Protein AF-A0AAN6F6I3-F1 (afdb_monomer_lite)

Secondary structure (DSSP, 8-state):
-TTTT--S----S-SS-TTTT---SPPPPSSSTT----TTTHHHHTT---GGGHHHHHHHHHHHHHSSPPPP-S-EEEEEE-SS-TTS-BTT-S-TT---TTTT-S-SEEEEEEE-SS-EEEEEEETTEEEEEEEE-TTS-EEEEEEPPTT--SB--EEEEEETTEEEEEEE-SS-B-S-BSS---S-EEEEESS--PPPP--------SS--PPP---S---

pLDDT: mean 87.64, std 15.28, range [36.41, 98.81]

Structure (mmCIF, N/CA/C/O backbone):
data_AF-A0AAN6F6I3-F1
#
_entry.id   AF-A0AAN6F6I3-F1
#
loop_
_atom_site.group_PDB
_atom_site.id
_atom_site.type_symbol
_atom_site.label_atom_id
_atom_site.label_alt_id
_atom_site.label_comp_id
_atom_site.label_asym_id
_atom_site.label_entity_id
_atom_site.label_seq_id
_atom_site.pdbx_PDB_ins_code
_atom_site.Cartn_x
_atom_site.Cartn_y
_atom_site.Cartn_z
_atom_site.occupancy
_atom_site.B_iso_or_equiv
_atom_site.auth_seq_id
_atom_site.auth_comp_id
_atom_site.auth_asym_id
_atom_site.auth_atom_id
_atom_site.pdbx_PDB_model_num
ATOM 1 N N . ALA A 1 1 ? -7.481 -15.123 11.581 1.00 68.50 1 ALA A N 1
ATOM 2 C CA . ALA A 1 1 ? -6.367 -15.515 12.471 1.00 68.50 1 ALA A CA 1
ATOM 3 C C . ALA A 1 1 ? -6.636 -15.142 13.929 1.00 68.50 1 ALA A C 1
ATOM 5 O O . ALA A 1 1 ? -6.749 -16.054 14.734 1.00 68.50 1 ALA A O 1
ATOM 6 N N . ILE A 1 2 ? -6.801 -13.856 14.275 1.00 81.94 2 ILE A N 1
ATOM 7 C CA . ILE A 1 2 ? -6.990 -13.416 15.676 1.00 81.94 2 ILE A CA 1
ATOM 8 C C . ILE A 1 2 ? -8.129 -14.172 16.384 1.00 81.94 2 ILE A C 1
ATOM 10 O O . ILE A 1 2 ? -7.889 -14.792 17.408 1.00 81.94 2 ILE A O 1
ATOM 14 N N . ASN A 1 3 ? -9.329 -14.224 15.797 1.00 80.56 3 ASN A N 1
ATOM 15 C CA . ASN A 1 3 ? -10.478 -14.908 16.414 1.00 80.56 3 ASN A CA 1
ATOM 16 C C . ASN A 1 3 ? -10.514 -16.430 16.193 1.00 80.56 3 ASN A C 1
ATOM 18 O O . ASN A 1 3 ? -11.222 -17.136 16.905 1.00 80.56 3 ASN A O 1
ATOM 22 N N . THR A 1 4 ? -9.798 -16.934 15.185 1.00 82.44 4 THR A N 1
ATOM 23 C CA . THR A 1 4 ? -9.913 -18.330 14.730 1.00 82.44 4 THR A CA 1
ATOM 24 C C . THR A 1 4 ? -8.758 -19.206 15.197 1.00 82.44 4 THR A C 1
ATOM 26 O O . THR A 1 4 ? -8.987 -20.300 15.691 1.00 82.44 4 THR A O 1
ATOM 29 N N . VAL A 1 5 ? -7.526 -18.716 15.064 1.00 87.06 5 VAL A N 1
ATOM 30 C CA . VAL A 1 5 ? -6.291 -19.429 15.418 1.00 87.06 5 VAL A CA 1
ATOM 31 C C . VAL A 1 5 ? -5.835 -19.066 16.834 1.00 87.06 5 VAL A C 1
ATOM 33 O O . VAL A 1 5 ? -5.340 -19.931 17.542 1.00 87.06 5 VAL A O 1
ATOM 36 N N . GLN A 1 6 ? -6.025 -17.809 17.265 1.00 86.06 6 GLN A N 1
ATOM 37 C CA . GLN A 1 6 ? -5.585 -17.298 18.578 1.00 86.06 6 GLN A CA 1
ATOM 38 C C . GLN A 1 6 ? -4.130 -17.681 18.930 1.00 86.06 6 GLN A C 1
ATOM 40 O O . GLN A 1 6 ? -3.890 -18.273 19.991 1.00 86.06 6 GLN A O 1
ATOM 45 N N . PRO A 1 7 ? -3.157 -17.369 18.053 1.00 89.56 7 PRO A N 1
ATOM 46 C CA . PRO A 1 7 ? -1.778 -17.791 18.257 1.00 89.56 7 PRO A CA 1
ATOM 47 C C . PRO A 1 7 ? -1.176 -17.137 19.508 1.00 89.56 7 PRO A C 1
ATOM 49 O O . PRO A 1 7 ? -1.611 -16.063 19.925 1.00 89.56 7 PRO A O 1
ATOM 52 N N . ASP A 1 8 ? -0.178 -17.786 20.106 1.00 90.19 8 ASP A N 1
ATOM 53 C CA . ASP A 1 8 ? 0.582 -17.214 21.227 1.00 90.19 8 ASP A CA 1
ATOM 54 C C . ASP A 1 8 ? 1.678 -16.247 20.753 1.00 90.19 8 ASP A C 1
ATOM 56 O O . ASP A 1 8 ? 2.105 -15.364 21.501 1.00 90.19 8 ASP A O 1
ATOM 60 N N . ILE A 1 9 ? 2.116 -16.394 19.497 1.00 91.56 9 ILE A N 1
ATOM 61 C CA . ILE A 1 9 ? 3.126 -15.561 18.842 1.00 91.56 9 ILE A CA 1
ATOM 62 C C . ILE A 1 9 ? 2.675 -15.277 17.406 1.00 91.56 9 ILE A C 1
ATOM 64 O O . ILE A 1 9 ? 2.139 -16.150 16.726 1.00 91.56 9 ILE A O 1
ATOM 68 N N . VAL A 1 10 ? 2.910 -14.050 16.946 1.00 92.56 10 VAL A N 1
ATOM 69 C CA . VAL A 1 10 ? 2.731 -13.636 15.551 1.00 92.56 10 VAL A CA 1
ATOM 70 C C . VAL A 1 10 ? 4.058 -13.088 15.053 1.00 92.56 10 VAL A C 1
ATOM 72 O O . VAL A 1 10 ? 4.700 -12.304 15.753 1.00 92.56 10 VAL A O 1
ATOM 75 N N . GLU A 1 11 ? 4.442 -13.481 13.846 1.00 94.19 11 GLU A N 1
ATOM 76 C CA . GLU A 1 11 ? 5.611 -12.955 13.152 1.00 94.19 11 GLU A CA 1
ATOM 77 C C . GLU A 1 11 ? 5.178 -11.960 12.071 1.00 94.19 11 GLU A C 1
ATOM 79 O O . GLU A 1 11 ? 4.180 -12.171 11.379 1.00 94.19 11 GLU A O 1
ATOM 84 N N . ILE A 1 12 ? 5.924 -10.862 11.945 1.00 94.81 12 ILE A N 1
ATOM 85 C CA . ILE A 1 12 ? 5.774 -9.894 10.858 1.00 94.81 12 ILE A CA 1
ATOM 86 C C . ILE A 1 12 ? 7.039 -9.982 10.013 1.00 94.81 12 ILE A C 1
ATOM 88 O O . ILE A 1 12 ? 8.101 -9.520 10.429 1.00 94.81 12 ILE A O 1
ATOM 92 N N . ILE A 1 13 ? 6.901 -10.577 8.835 1.00 94.81 13 ILE A N 1
ATOM 93 C CA . ILE A 1 13 ? 7.960 -10.727 7.839 1.00 94.81 13 ILE A CA 1
ATOM 94 C C . ILE A 1 13 ? 7.753 -9.611 6.811 1.00 94.81 13 ILE A C 1
ATOM 96 O O . ILE A 1 13 ? 6.750 -9.619 6.103 1.00 94.81 13 ILE A O 1
ATOM 100 N N . THR A 1 14 ? 8.595 -8.579 6.762 1.00 95.19 14 THR A N 1
ATOM 101 C CA . THR A 1 14 ? 9.726 -8.231 7.653 1.00 95.19 14 THR A CA 1
ATOM 102 C C . THR A 1 14 ? 9.727 -6.743 7.969 1.00 95.19 14 THR A C 1
ATOM 104 O O . THR A 1 14 ? 9.029 -5.944 7.346 1.00 95.19 14 THR A O 1
ATOM 107 N N . TRP A 1 15 ? 10.578 -6.333 8.909 1.00 95.19 15 TRP A N 1
ATOM 108 C CA . TRP A 1 15 ? 10.827 -4.914 9.117 1.00 95.19 15 TRP A CA 1
ATOM 109 C C . TRP A 1 15 ? 11.553 -4.258 7.937 1.00 95.19 15 TRP A C 1
ATOM 111 O O . TRP A 1 15 ? 11.179 -3.150 7.574 1.00 95.19 15 TRP A O 1
ATOM 121 N N . ASN A 1 16 ? 12.583 -4.887 7.359 1.00 94.19 16 ASN A N 1
ATOM 122 C CA . ASN A 1 16 ? 13.548 -4.205 6.483 1.00 94.19 16 ASN A CA 1
ATOM 123 C C . ASN A 1 16 ? 14.234 -5.109 5.445 1.00 94.19 16 ASN A C 1
ATOM 125 O O . ASN A 1 16 ? 15.355 -4.806 5.036 1.00 94.19 16 ASN A O 1
ATOM 129 N N . ASP A 1 17 ? 13.610 -6.209 5.042 1.00 94.19 17 ASP A N 1
ATOM 130 C CA . ASP A 1 17 ? 14.140 -7.021 3.951 1.00 94.19 17 ASP A CA 1
ATOM 131 C C . ASP A 1 17 ? 13.752 -6.402 2.603 1.00 94.19 17 ASP A C 1
ATOM 133 O O . ASP A 1 17 ? 12.661 -6.623 2.068 1.00 94.19 17 ASP A O 1
ATOM 137 N N . PHE A 1 18 ? 14.618 -5.506 2.130 1.00 93.75 18 PHE A N 1
ATOM 138 C CA . PHE A 1 18 ? 14.369 -4.688 0.948 1.00 93.75 18 PHE A CA 1
ATOM 139 C C . PHE A 1 18 ? 14.502 -5.471 -0.356 1.00 93.75 18 PHE A C 1
ATOM 141 O O . PHE A 1 18 ? 13.726 -5.244 -1.282 1.00 93.75 18 PHE A O 1
ATOM 148 N N . GLU A 1 19 ? 15.456 -6.398 -0.429 1.00 90.25 19 GLU A N 1
ATOM 149 C CA . GLU A 1 19 ? 15.750 -7.129 -1.664 1.00 90.25 19 GLU A CA 1
ATOM 150 C C . GLU A 1 19 ? 14.665 -8.163 -1.987 1.00 90.25 19 GLU A C 1
ATOM 152 O O . GLU A 1 19 ? 14.382 -8.375 -3.168 1.00 90.25 19 GLU A O 1
ATOM 157 N N . GLU A 1 20 ? 13.977 -8.692 -0.966 1.00 90.44 20 GLU A N 1
ATOM 158 C CA . GLU A 1 20 ? 12.808 -9.579 -1.103 1.00 90.44 20 GLU A CA 1
ATOM 159 C C . GLU A 1 20 ? 11.456 -8.834 -1.091 1.00 90.44 20 GLU A C 1
ATOM 161 O O . GLU A 1 20 ? 10.394 -9.446 -1.202 1.00 90.44 20 GLU A O 1
ATOM 166 N N . SER A 1 21 ? 11.471 -7.495 -1.036 1.00 93.00 21 SER A N 1
ATOM 167 C CA . SER A 1 21 ? 10.292 -6.631 -1.238 1.00 93.00 21 SER A CA 1
ATOM 168 C C . SER A 1 21 ? 9.132 -6.809 -0.247 1.00 93.00 21 SER A C 1
ATOM 170 O O . SER A 1 21 ? 7.996 -6.434 -0.542 1.00 93.00 21 SER A O 1
ATOM 172 N N . HIS A 1 22 ? 9.394 -7.354 0.942 1.00 93.12 22 HIS A N 1
ATOM 173 C CA . HIS A 1 22 ? 8.392 -7.516 2.004 1.00 93.12 22 HIS A CA 1
ATOM 174 C C . HIS A 1 22 ? 8.736 -6.725 3.271 1.00 93.12 22 HIS A C 1
ATOM 176 O O . HIS A 1 22 ? 8.481 -7.156 4.395 1.00 93.12 22 HIS A O 1
ATOM 182 N N . TYR A 1 23 ? 9.367 -5.566 3.122 1.00 95.81 23 TYR A N 1
ATOM 183 C CA . TYR A 1 23 ? 9.583 -4.623 4.216 1.00 95.81 23 TYR A CA 1
ATOM 184 C C . TYR A 1 23 ? 8.294 -3.849 4.507 1.00 95.81 23 TYR A C 1
ATOM 186 O O . TYR A 1 23 ? 7.438 -3.686 3.649 1.00 95.81 23 TYR A O 1
ATOM 194 N N . ILE A 1 24 ? 8.137 -3.336 5.728 1.00 95.88 24 ILE A N 1
ATOM 195 C CA . ILE A 1 24 ? 6.974 -2.505 6.099 1.00 95.88 24 ILE A CA 1
ATOM 196 C C . ILE A 1 24 ? 7.389 -1.126 6.607 1.00 95.88 24 ILE A C 1
ATOM 198 O O . ILE A 1 24 ? 6.671 -0.497 7.379 1.00 95.88 24 ILE A O 1
ATOM 202 N N . ARG A 1 25 ? 8.575 -0.647 6.232 1.00 93.12 25 ARG A N 1
ATOM 203 C CA . ARG A 1 25 ? 9.138 0.629 6.696 1.00 93.12 25 ARG A CA 1
ATOM 204 C C . ARG A 1 25 ? 9.494 1.553 5.542 1.00 93.12 25 ARG A C 1
ATOM 206 O O . ARG A 1 25 ? 9.516 1.142 4.387 1.00 93.12 25 ARG A O 1
ATOM 213 N N . ASP A 1 26 ? 9.852 2.783 5.896 1.00 92.88 26 ASP A N 1
ATOM 214 C CA . ASP A 1 26 ? 10.472 3.699 4.950 1.00 92.88 26 ASP A CA 1
ATOM 215 C C . ASP A 1 26 ? 11.872 3.243 4.553 1.00 92.88 26 ASP A C 1
ATOM 217 O O . ASP A 1 26 ? 12.640 2.711 5.371 1.00 92.88 26 ASP A O 1
ATOM 221 N N . LEU A 1 27 ? 12.193 3.495 3.285 1.00 92.31 27 LEU A N 1
ATOM 222 C CA . LEU A 1 27 ? 13.508 3.238 2.722 1.00 92.31 27 LEU A CA 1
ATOM 223 C C . LEU A 1 27 ? 14.586 4.016 3.493 1.00 92.31 27 LEU A C 1
ATOM 225 O O . LEU A 1 27 ? 14.338 5.135 3.957 1.00 92.31 27 LEU A O 1
ATOM 229 N N . PRO A 1 28 ? 15.790 3.443 3.647 1.00 91.50 28 PRO A N 1
ATOM 230 C CA . PRO A 1 28 ? 16.925 4.189 4.166 1.00 91.50 28 PRO A CA 1
ATOM 231 C C . PRO A 1 28 ? 17.265 5.357 3.223 1.00 91.50 28 PRO A C 1
ATOM 233 O O . PRO A 1 28 ? 16.942 5.308 2.032 1.00 91.50 28 PRO A O 1
ATOM 236 N N . PRO A 1 29 ? 17.925 6.413 3.728 1.00 89.25 29 PRO A N 1
ATOM 237 C CA . PRO A 1 29 ? 18.412 7.482 2.867 1.00 89.25 29 PRO A CA 1
ATOM 238 C C . PRO A 1 29 ? 19.396 6.931 1.823 1.00 89.25 29 PRO A C 1
ATOM 240 O O . PRO A 1 29 ? 20.087 5.944 2.063 1.00 89.25 29 PRO A O 1
ATOM 243 N N . VAL A 1 30 ? 19.484 7.589 0.666 1.00 86.81 30 VAL A N 1
ATOM 244 C CA . VAL A 1 30 ? 20.405 7.183 -0.415 1.00 86.81 30 VAL A CA 1
ATOM 245 C C . VAL A 1 30 ? 21.860 7.542 -0.081 1.00 86.81 30 VAL A C 1
ATOM 247 O O . VAL A 1 30 ? 22.790 6.917 -0.581 1.00 86.81 30 VAL A O 1
ATOM 250 N N . THR A 1 31 ? 22.077 8.535 0.785 1.00 89.12 31 THR A N 1
ATOM 251 C CA . THR A 1 31 ? 23.405 9.017 1.185 1.00 89.12 31 THR A CA 1
ATOM 252 C C . THR A 1 31 ? 23.514 9.183 2.703 1.00 89.12 31 THR A C 1
ATOM 254 O O . THR A 1 31 ? 22.515 9.287 3.416 1.00 89.12 31 THR A O 1
ATOM 257 N N . GLY A 1 32 ? 24.750 9.212 3.208 1.00 92.31 32 GLY A N 1
ATOM 258 C CA . GLY A 1 32 ? 25.047 9.414 4.627 1.00 92.31 32 GLY A CA 1
ATOM 259 C C . GLY A 1 32 ? 25.220 8.117 5.431 1.00 92.31 32 GLY A C 1
ATOM 260 O O . GLY A 1 32 ? 25.174 7.021 4.877 1.00 92.31 32 GLY A O 1
ATOM 261 N N . PRO A 1 33 ? 25.438 8.225 6.753 1.00 90.94 33 PRO A N 1
ATOM 262 C CA . PRO A 1 33 ? 25.866 7.101 7.594 1.00 90.94 33 PRO A CA 1
ATOM 263 C C . PRO A 1 33 ? 24.797 6.018 7.797 1.00 90.94 33 PRO A C 1
ATOM 265 O O . PRO A 1 33 ? 25.123 4.915 8.217 1.00 90.94 33 PRO A O 1
ATOM 268 N N . ALA A 1 34 ? 23.529 6.328 7.516 1.00 88.00 34 ALA A N 1
ATOM 269 C CA . ALA A 1 34 ? 22.413 5.385 7.585 1.00 88.00 34 ALA A CA 1
ATOM 270 C C . ALA A 1 34 ? 22.001 4.840 6.204 1.00 88.00 34 ALA A C 1
ATOM 272 O O . ALA A 1 34 ? 20.971 4.170 6.102 1.00 88.00 34 ALA A O 1
ATOM 273 N N . ALA A 1 35 ? 22.750 5.168 5.145 1.00 90.19 35 ALA A N 1
ATOM 274 C CA . ALA A 1 35 ? 22.458 4.691 3.805 1.00 90.19 35 ALA A CA 1
ATOM 275 C C . ALA A 1 35 ? 22.779 3.205 3.656 1.00 90.19 35 ALA A C 1
ATOM 277 O O . ALA A 1 35 ? 23.724 2.688 4.252 1.00 90.19 35 ALA A O 1
ATOM 278 N N . VAL A 1 36 ? 21.993 2.535 2.818 1.00 89.19 36 VAL A N 1
ATOM 279 C CA . VAL A 1 36 ? 22.203 1.135 2.449 1.00 89.19 36 VAL A CA 1
ATOM 280 C C . VAL A 1 36 ? 22.425 1.075 0.944 1.00 89.19 36 VAL A C 1
ATOM 282 O O . VAL A 1 36 ? 21.628 1.599 0.161 1.00 89.19 36 VAL A O 1
ATOM 285 N N . GLY A 1 37 ? 23.542 0.469 0.544 1.00 89.94 37 GLY A N 1
ATOM 286 C CA . GLY A 1 37 ? 23.844 0.205 -0.856 1.00 89.94 37 GLY A CA 1
ATOM 287 C C . GLY A 1 37 ? 23.151 -1.074 -1.304 1.00 89.94 37 GLY A C 1
ATOM 288 O O . GLY A 1 37 ? 23.477 -2.142 -0.802 1.00 89.94 37 GLY A O 1
ATOM 289 N N . PHE A 1 38 ? 22.229 -0.960 -2.258 1.00 90.12 38 PHE A N 1
ATOM 290 C CA . PHE A 1 38 ? 21.481 -2.098 -2.808 1.00 90.12 38 PHE A CA 1
ATOM 291 C C . PHE A 1 38 ? 22.084 -2.649 -4.114 1.00 90.12 38 PHE A C 1
ATOM 293 O O . PHE A 1 38 ? 21.547 -3.558 -4.731 1.00 90.12 38 PHE A O 1
ATOM 300 N N . GLY A 1 39 ? 23.194 -2.090 -4.605 1.00 88.88 39 GLY A N 1
ATOM 301 C CA . GLY A 1 39 ? 23.796 -2.536 -5.865 1.00 88.88 39 GLY A CA 1
ATOM 302 C C . GLY A 1 39 ? 22.774 -2.582 -7.011 1.00 88.88 39 GLY A C 1
ATOM 303 O O . GLY A 1 39 ? 22.085 -1.598 -7.276 1.00 88.88 39 GLY A O 1
ATOM 304 N N . VAL A 1 40 ? 22.658 -3.737 -7.670 1.00 85.00 40 VAL A N 1
ATOM 305 C CA . VAL A 1 40 ? 21.724 -3.944 -8.792 1.00 85.00 40 VAL A CA 1
ATOM 306 C C . VAL A 1 40 ? 20.250 -3.991 -8.368 1.00 85.00 40 VAL A C 1
ATOM 308 O O . VAL A 1 40 ? 19.394 -3.589 -9.154 1.00 85.00 40 VAL A O 1
ATOM 311 N N . THR A 1 41 ? 19.937 -4.426 -7.140 1.00 87.19 41 THR A N 1
ATOM 312 C CA . THR A 1 41 ? 18.551 -4.513 -6.633 1.00 87.19 41 THR A CA 1
ATOM 313 C C . THR A 1 41 ? 17.970 -3.127 -6.348 1.00 87.19 41 THR A C 1
ATOM 315 O O . THR A 1 41 ? 16.761 -2.912 -6.426 1.00 87.19 41 THR A O 1
ATOM 318 N N . GLY A 1 42 ? 18.841 -2.128 -6.163 1.00 90.12 42 GLY A N 1
ATOM 319 C CA . GLY A 1 42 ? 18.468 -0.719 -6.046 1.00 90.12 42 GLY A CA 1
ATOM 320 C C . GLY A 1 42 ? 17.579 -0.215 -7.186 1.00 90.12 42 GLY A C 1
ATOM 321 O O . GLY A 1 42 ? 16.762 0.674 -6.955 1.00 90.12 42 GLY A O 1
ATOM 322 N N . ALA A 1 43 ? 17.675 -0.817 -8.378 1.00 87.56 43 ALA A N 1
ATOM 323 C CA . ALA A 1 43 ? 16.838 -0.477 -9.523 1.00 87.56 43 ALA A CA 1
ATOM 324 C C . ALA A 1 43 ? 15.338 -0.576 -9.205 1.00 87.56 43 ALA A C 1
ATOM 326 O O . ALA A 1 43 ? 14.596 0.322 -9.595 1.00 87.56 43 ALA A O 1
ATOM 327 N N . TYR A 1 44 ? 14.916 -1.613 -8.468 1.00 89.19 44 TYR A N 1
ATOM 328 C CA . TYR A 1 44 ? 13.521 -1.826 -8.073 1.00 89.19 44 TYR A CA 1
ATOM 329 C C . TYR A 1 44 ? 13.210 -1.406 -6.631 1.00 89.19 44 TYR A C 1
ATOM 331 O O . TYR A 1 44 ? 12.039 -1.318 -6.270 1.00 89.19 44 TYR A O 1
ATOM 339 N N . ILE A 1 45 ? 14.214 -1.159 -5.786 1.00 92.12 45 ILE A N 1
ATOM 340 C CA . ILE A 1 45 ? 14.004 -0.775 -4.378 1.00 92.12 45 ILE A CA 1
ATOM 341 C C . ILE A 1 45 ? 13.817 0.734 -4.227 1.00 92.12 45 ILE A C 1
ATOM 343 O O . ILE A 1 45 ? 12.897 1.182 -3.538 1.00 92.12 45 ILE A O 1
ATOM 347 N N . TYR A 1 46 ? 14.690 1.540 -4.839 1.00 90.31 46 TYR A N 1
ATOM 348 C CA . TYR A 1 46 ? 14.678 2.983 -4.614 1.00 90.31 46 TYR A CA 1
ATOM 349 C C . TYR A 1 46 ? 13.364 3.615 -5.100 1.00 90.31 46 TYR A C 1
ATOM 351 O O . TYR A 1 46 ? 12.899 3.365 -6.206 1.00 90.31 46 TYR A O 1
ATOM 359 N N . GLY A 1 47 ? 12.764 4.457 -4.254 1.00 87.94 47 GLY A N 1
ATOM 360 C CA . GLY A 1 47 ? 11.507 5.155 -4.549 1.00 87.94 47 GLY A CA 1
ATOM 361 C C . GLY A 1 47 ? 10.226 4.386 -4.199 1.00 87.94 47 GLY A C 1
ATOM 362 O O . GLY A 1 47 ? 9.156 4.988 -4.211 1.00 87.94 47 GLY A O 1
ATOM 363 N N . GLN A 1 48 ? 10.308 3.107 -3.819 1.00 93.00 48 GLN A N 1
ATOM 364 C CA . GLN A 1 48 ? 9.142 2.295 -3.447 1.00 93.00 48 GLN A CA 1
ATOM 365 C C . GLN A 1 48 ? 9.084 2.068 -1.926 1.00 93.00 48 GLN A C 1
ATOM 367 O O . GLN A 1 48 ? 9.540 1.052 -1.423 1.00 93.00 48 GLN A O 1
ATOM 372 N N . THR A 1 49 ? 8.562 3.017 -1.144 1.00 93.25 49 THR A N 1
ATOM 373 C CA . THR A 1 49 ? 8.356 2.793 0.305 1.00 93.25 49 THR A CA 1
ATOM 374 C C . THR A 1 49 ? 7.135 1.913 0.574 1.00 93.25 49 THR A C 1
ATOM 376 O O . THR A 1 49 ? 6.125 2.012 -0.120 1.00 93.25 49 THR A O 1
ATOM 379 N N . HIS A 1 50 ? 7.205 1.081 1.617 1.00 96.38 50 HIS A N 1
ATOM 380 C CA . HIS A 1 50 ? 6.126 0.178 2.037 1.00 96.38 50 HIS A CA 1
ATOM 381 C C . HIS A 1 50 ? 5.519 0.548 3.396 1.00 96.38 50 HIS A C 1
ATOM 383 O O . HIS A 1 50 ? 4.702 -0.190 3.953 1.00 96.38 50 HIS A O 1
ATOM 389 N N . SER A 1 51 ? 5.891 1.703 3.957 1.00 95.38 51 SER A N 1
ATOM 390 C CA . SER A 1 51 ? 5.473 2.110 5.305 1.00 95.38 51 SER A CA 1
ATOM 391 C C . SER A 1 51 ? 3.958 2.206 5.487 1.00 95.38 51 SER A C 1
ATOM 393 O O . SER A 1 51 ? 3.465 1.958 6.586 1.00 95.38 51 SER A O 1
ATOM 395 N N . ALA A 1 52 ? 3.192 2.473 4.427 1.00 96.75 52 ALA A N 1
ATOM 396 C CA . ALA A 1 52 ? 1.732 2.535 4.484 1.00 96.75 52 ALA A CA 1
ATOM 397 C C . ALA A 1 52 ? 1.078 1.226 4.976 1.00 96.75 52 ALA A C 1
ATOM 399 O O . ALA A 1 52 ? 0.044 1.284 5.647 1.00 96.75 52 ALA A O 1
ATOM 400 N N . TRP A 1 53 ? 1.692 0.053 4.764 1.00 97.31 53 TRP A N 1
ATOM 401 C CA . TRP A 1 53 ? 1.189 -1.203 5.343 1.00 97.31 53 TRP A CA 1
ATOM 402 C C . TRP A 1 53 ? 1.196 -1.214 6.879 1.00 97.31 53 TRP A C 1
ATOM 404 O O . TRP A 1 53 ? 0.415 -1.955 7.489 1.00 97.31 53 TRP A O 1
ATOM 414 N N . GLN A 1 54 ? 1.970 -0.337 7.534 1.00 96.25 54 GLN A N 1
ATOM 415 C CA . GLN A 1 54 ? 1.911 -0.172 8.989 1.00 96.25 54 GLN A CA 1
ATOM 416 C C . GLN A 1 54 ? 0.530 0.264 9.482 1.00 96.25 54 GLN A C 1
ATOM 418 O O . GLN A 1 54 ? 0.202 -0.027 10.629 1.00 96.25 54 GLN A O 1
ATOM 423 N N . VAL A 1 55 ? -0.307 0.904 8.654 1.00 96.00 55 VAL A N 1
ATOM 424 C CA . VAL A 1 55 ? -1.696 1.233 9.030 1.00 96.00 55 VAL A CA 1
ATOM 425 C C . VAL A 1 55 ? -2.455 -0.035 9.431 1.00 96.00 55 VAL A C 1
ATOM 427 O O . VAL A 1 55 ? -3.089 -0.082 10.488 1.00 96.00 55 VAL A O 1
ATOM 430 N N . MET A 1 56 ? -2.343 -1.084 8.615 1.00 96.00 56 MET A N 1
ATOM 431 C CA . MET A 1 56 ? -3.001 -2.366 8.866 1.00 96.00 56 MET A CA 1
ATOM 432 C C . MET A 1 56 ? -2.309 -3.124 9.994 1.00 96.00 56 MET A C 1
ATOM 434 O O . MET A 1 56 ? -2.981 -3.649 10.884 1.00 96.00 56 MET A O 1
ATOM 438 N N . ALA A 1 57 ? -0.972 -3.110 10.023 1.00 95.06 57 ALA A N 1
ATOM 439 C CA . ALA A 1 57 ? -0.215 -3.724 11.110 1.00 95.06 57 ALA A CA 1
ATOM 440 C C . ALA A 1 57 ? -0.616 -3.137 12.475 1.00 95.06 57 ALA A C 1
ATOM 442 O O . ALA A 1 57 ? -0.907 -3.890 13.399 1.00 95.06 57 ALA A O 1
ATOM 443 N N . GLN A 1 58 ? -0.719 -1.811 12.606 1.00 93.81 58 GLN A N 1
ATOM 444 C CA . GLN A 1 58 ? -1.128 -1.143 13.847 1.00 93.81 58 GLN A CA 1
ATOM 445 C C . GLN A 1 58 ? -2.521 -1.585 14.311 1.00 93.81 58 GLN A C 1
ATOM 447 O O . GLN A 1 58 ? -2.704 -1.881 15.497 1.00 93.81 58 GLN A O 1
ATOM 452 N N . TYR A 1 59 ? -3.485 -1.674 13.389 1.00 94.25 59 TYR A N 1
ATOM 453 C CA . TYR A 1 59 ? -4.838 -2.144 13.688 1.00 94.25 59 TYR A CA 1
ATOM 454 C C . TYR A 1 59 ? -4.821 -3.571 14.258 1.00 94.25 59 TYR A C 1
ATOM 456 O O . TYR A 1 59 ? -5.336 -3.817 15.354 1.00 94.25 59 TYR A O 1
ATOM 464 N N . TYR A 1 60 ? -4.167 -4.504 13.562 1.00 94.31 60 TYR A N 1
ATOM 465 C CA . TYR A 1 60 ? -4.133 -5.908 13.977 1.00 94.31 60 TYR A CA 1
ATOM 466 C C . TYR A 1 60 ? -3.251 -6.164 15.200 1.00 94.31 60 TYR A C 1
ATOM 468 O O . TYR A 1 60 ? -3.621 -6.987 16.033 1.00 94.31 60 TYR A O 1
ATOM 476 N N . ILE A 1 61 ? -2.138 -5.445 15.371 1.00 93.62 61 ILE A N 1
ATOM 477 C CA . ILE A 1 61 ? -1.302 -5.517 16.579 1.00 93.62 61 ILE A CA 1
ATOM 478 C C . ILE A 1 61 ? -2.102 -5.045 17.796 1.00 93.62 61 ILE A C 1
ATOM 480 O O . ILE A 1 61 ? -2.071 -5.691 18.845 1.00 93.62 61 ILE A O 1
ATOM 484 N N . SER A 1 62 ? -2.833 -3.933 17.677 1.00 91.88 62 SER A N 1
ATOM 485 C CA . SER A 1 62 ? -3.678 -3.432 18.765 1.00 91.88 62 SER A CA 1
ATOM 486 C C . SER A 1 62 ? -4.760 -4.446 19.134 1.00 91.88 62 SER A C 1
ATOM 488 O O . SER A 1 62 ? -4.940 -4.750 20.318 1.00 91.88 62 SER A O 1
ATOM 490 N N . TRP A 1 63 ? -5.409 -5.041 18.131 1.00 92.19 63 TRP A N 1
ATOM 491 C CA . TRP A 1 63 ? -6.397 -6.088 18.363 1.00 92.19 63 TRP A CA 1
ATOM 492 C C . TRP A 1 63 ? -5.776 -7.318 19.028 1.00 92.19 63 TRP A C 1
ATOM 494 O O . TRP A 1 63 ? -6.254 -7.764 20.070 1.00 92.19 63 TRP A O 1
ATOM 504 N N . TYR A 1 64 ? -4.665 -7.818 18.498 1.00 90.94 64 TYR A N 1
ATOM 505 C CA . TYR A 1 64 ? -3.959 -8.970 19.047 1.00 90.94 64 TYR A CA 1
ATOM 506 C C . TYR A 1 64 ? -3.590 -8.768 20.523 1.00 90.94 64 TYR A C 1
ATOM 508 O O . TYR A 1 64 ? -3.8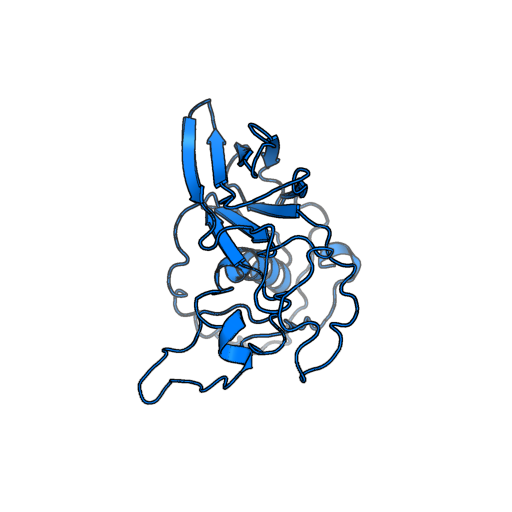47 -9.632 21.357 1.00 90.94 64 TYR A O 1
ATOM 516 N N . LYS A 1 65 ? -3.056 -7.594 20.879 1.00 89.06 65 LYS A N 1
ATOM 517 C CA . LYS A 1 65 ? -2.615 -7.298 22.253 1.00 89.06 65 LYS A CA 1
ATOM 518 C C . LYS A 1 65 ? -3.761 -7.092 23.242 1.00 89.06 65 LYS A C 1
ATOM 520 O O . LYS A 1 65 ? -3.563 -7.305 24.435 1.00 89.06 65 LYS A O 1
ATOM 525 N N . THR A 1 66 ? -4.917 -6.618 22.784 1.00 89.25 66 THR A N 1
ATOM 526 C CA . THR A 1 66 ? -6.030 -6.230 23.672 1.00 89.25 66 THR A CA 1
ATOM 527 C C . THR A 1 66 ? -7.185 -7.225 23.675 1.00 89.25 66 THR A C 1
ATOM 529 O O . THR A 1 66 ? -8.000 -7.204 24.593 1.00 89.25 66 THR A O 1
ATOM 532 N N . GLY A 1 67 ? -7.265 -8.100 22.672 1.00 87.25 67 GLY A N 1
ATOM 533 C CA . GLY A 1 67 ? -8.407 -8.984 22.448 1.00 87.25 67 GLY A CA 1
ATOM 534 C C . GLY A 1 67 ? -9.619 -8.290 21.817 1.00 87.25 67 GLY A C 1
ATOM 535 O O . GLY A 1 67 ? -10.627 -8.948 21.554 1.00 87.25 67 GLY A O 1
ATOM 536 N N . LEU A 1 68 ? -9.529 -6.982 21.542 1.00 88.06 68 LEU A N 1
ATOM 537 C CA . LEU A 1 68 ? -10.625 -6.150 21.048 1.00 88.06 68 LEU A CA 1
ATOM 538 C C . LEU A 1 68 ? -10.211 -5.414 19.776 1.00 88.06 68 LEU A C 1
ATOM 540 O O . LEU A 1 68 ? -9.163 -4.773 19.740 1.00 88.06 68 LEU A O 1
ATOM 544 N N . ALA A 1 69 ? -11.051 -5.469 18.745 1.00 90.06 69 ALA A N 1
ATOM 545 C CA . ALA A 1 69 ? -10.836 -4.681 17.540 1.00 90.06 69 ALA A CA 1
ATOM 546 C C . ALA A 1 69 ? -10.815 -3.182 17.905 1.00 90.06 69 ALA A C 1
ATOM 548 O O . ALA A 1 69 ? -11.767 -2.695 18.527 1.00 90.06 69 ALA A O 1
ATOM 549 N N . PRO A 1 70 ? -9.748 -2.433 17.570 1.00 91.62 70 PRO A N 1
ATOM 550 C CA . PRO A 1 70 ? -9.665 -1.029 17.938 1.00 91.62 70 PRO A CA 1
ATOM 551 C C . PRO A 1 70 ? -10.658 -0.200 17.118 1.00 91.62 70 PRO A C 1
ATOM 553 O O . PRO A 1 70 ? -10.882 -0.444 15.932 1.00 91.62 70 PRO A O 1
ATOM 556 N N . LYS A 1 71 ? -11.222 0.838 17.740 1.00 91.88 71 LYS A N 1
ATOM 557 C CA . LYS A 1 71 ? -12.055 1.813 17.030 1.00 91.88 71 LYS A CA 1
ATOM 558 C C . LYS A 1 71 ? -11.201 2.604 16.037 1.00 91.88 71 LYS A C 1
ATOM 560 O O . LYS A 1 71 ? -10.222 3.240 16.432 1.00 91.88 71 LYS A O 1
ATOM 565 N N . VAL A 1 72 ? -11.622 2.622 14.776 1.00 94.56 72 VAL A N 1
ATOM 566 C CA . VAL A 1 72 ? -10.998 3.424 13.717 1.00 94.56 72 VAL A CA 1
ATOM 567 C C . VAL A 1 72 ? -11.355 4.897 13.917 1.00 94.56 72 VAL A C 1
ATOM 569 O O . VAL A 1 72 ? -12.526 5.244 14.077 1.00 94.56 72 VAL A O 1
ATOM 572 N N . LYS A 1 73 ? -10.339 5.764 13.955 1.00 94.00 73 LYS A N 1
ATOM 573 C CA . LYS A 1 73 ? -10.500 7.216 14.170 1.00 94.00 73 LYS A CA 1
ATOM 574 C C . LYS A 1 73 ? -10.234 8.048 12.922 1.00 94.00 73 LYS A C 1
ATOM 576 O O . LYS A 1 73 ? -10.730 9.162 12.833 1.00 94.00 73 LYS A O 1
ATOM 581 N N . GLU A 1 74 ? -9.453 7.511 11.996 1.00 95.75 74 GLU A N 1
ATOM 582 C CA . GLU A 1 74 ? -9.043 8.183 10.772 1.00 95.75 74 GLU A CA 1
ATOM 583 C C . GLU A 1 74 ? -9.403 7.306 9.583 1.00 95.75 74 GLU A C 1
ATOM 585 O O . GLU A 1 74 ? -9.228 6.088 9.638 1.00 95.75 74 GLU A O 1
ATOM 590 N N . ASP A 1 75 ? -9.900 7.936 8.524 1.00 97.62 75 ASP A N 1
ATOM 591 C CA . ASP A 1 75 ? -10.246 7.255 7.286 1.00 97.62 75 ASP A CA 1
ATOM 592 C C . ASP A 1 75 ? -8.970 7.069 6.460 1.00 97.62 75 ASP A C 1
ATOM 594 O O . ASP A 1 75 ? -8.347 8.046 6.037 1.00 97.62 75 ASP A O 1
ATOM 598 N N . ARG A 1 76 ? -8.558 5.814 6.260 1.00 98.44 76 ARG A N 1
ATOM 599 C CA . ARG A 1 76 ? -7.344 5.465 5.519 1.00 98.44 76 ARG A CA 1
ATOM 600 C C . ARG A 1 76 ? -7.588 4.294 4.575 1.00 98.44 76 ARG A C 1
ATOM 602 O O . ARG A 1 76 ? -8.246 3.319 4.936 1.00 98.44 76 ARG A O 1
ATOM 609 N N . VAL A 1 77 ? -6.993 4.351 3.389 1.00 98.75 77 VAL A N 1
ATOM 610 C CA . VAL A 1 77 ? -6.918 3.218 2.458 1.00 98.75 77 VAL A CA 1
ATOM 611 C C . VAL A 1 77 ? -5.467 2.996 2.077 1.00 98.75 77 VAL A C 1
ATOM 613 O O . VAL A 1 77 ? -4.827 3.891 1.524 1.00 98.75 77 VAL A O 1
ATOM 616 N N . VAL A 1 78 ? -4.955 1.805 2.374 1.00 98.75 78 VAL A N 1
ATOM 617 C CA . VAL A 1 78 ? -3.652 1.354 1.879 1.00 98.75 78 VAL A CA 1
ATOM 618 C C . VAL A 1 78 ? -3.885 0.670 0.545 1.00 98.75 78 VAL A C 1
ATOM 620 O O . VAL A 1 78 ? -4.717 -0.232 0.472 1.00 98.75 78 VAL A O 1
ATOM 623 N N . PHE A 1 79 ? -3.175 1.073 -0.500 1.00 98.75 79 PHE A N 1
ATOM 624 C CA . PHE A 1 79 ? -3.305 0.455 -1.816 1.00 98.75 79 PHE A CA 1
ATOM 625 C C . PHE A 1 79 ? -1.946 0.076 -2.380 1.00 98.75 79 PHE A C 1
ATOM 627 O O . PHE A 1 79 ? -0.948 0.715 -2.056 1.00 98.75 79 PHE A O 1
ATOM 634 N N . TRP A 1 80 ? -1.894 -0.978 -3.191 1.00 98.62 80 TRP A N 1
ATOM 635 C CA . TRP A 1 80 ? -0.642 -1.435 -3.786 1.00 98.62 80 TRP A CA 1
ATOM 636 C C . TRP A 1 80 ? -0.837 -2.160 -5.112 1.00 98.62 80 TRP A C 1
ATOM 638 O O . TRP A 1 80 ? -1.923 -2.665 -5.405 1.00 98.62 80 TRP A O 1
ATOM 648 N N . TYR A 1 81 ? 0.222 -2.183 -5.919 1.00 98.00 81 TYR A N 1
ATOM 649 C CA . TYR A 1 81 ? 0.233 -2.764 -7.263 1.00 98.00 81 TYR A CA 1
ATOM 650 C C . TYR A 1 81 ? 1.671 -2.988 -7.760 1.00 98.00 81 TYR A C 1
ATOM 652 O O . TYR A 1 81 ? 2.616 -2.414 -7.217 1.00 98.00 81 TYR A O 1
ATOM 660 N N . ARG A 1 82 ? 1.834 -3.819 -8.799 1.00 95.31 82 ARG A N 1
ATOM 661 C CA . ARG A 1 82 ? 3.082 -3.932 -9.579 1.00 95.31 82 ARG A CA 1
ATOM 662 C C . ARG A 1 82 ? 3.129 -2.880 -10.682 1.00 95.31 82 ARG A C 1
ATOM 664 O O . ARG A 1 82 ? 2.089 -2.499 -11.207 1.00 95.31 82 ARG A O 1
ATOM 671 N N . VAL A 1 83 ? 4.331 -2.489 -11.089 1.00 95.12 83 VAL A N 1
ATOM 672 C CA . VAL A 1 83 ? 4.556 -1.448 -12.111 1.00 95.12 83 VAL A CA 1
ATOM 673 C C . VAL A 1 83 ? 4.449 -1.948 -13.556 1.00 95.12 83 VAL A C 1
ATOM 675 O O . VAL A 1 83 ? 4.583 -1.160 -14.482 1.00 95.12 83 VAL A O 1
ATOM 678 N N . HIS A 1 84 ? 4.200 -3.239 -13.768 1.00 94.62 84 HIS A N 1
ATOM 679 C CA . HIS A 1 84 ? 3.883 -3.812 -15.076 1.00 94.62 84 HIS A CA 1
ATOM 680 C C . HIS A 1 84 ? 3.040 -5.095 -14.906 1.00 94.62 84 HIS A C 1
ATOM 682 O O . HIS A 1 84 ? 3.113 -5.740 -13.849 1.00 94.62 84 HIS A O 1
ATOM 688 N N . PRO A 1 85 ? 2.239 -5.488 -15.915 1.00 94.75 85 PRO A N 1
ATOM 689 C CA . PRO A 1 85 ? 1.640 -6.820 -15.979 1.00 94.75 85 PRO A CA 1
ATOM 690 C C . PRO A 1 85 ? 2.703 -7.930 -15.990 1.00 94.75 85 PRO A C 1
ATOM 692 O O . PRO A 1 85 ? 3.796 -7.741 -16.529 1.00 94.75 85 PRO A O 1
ATOM 695 N N . LYS A 1 86 ? 2.391 -9.107 -15.435 1.00 90.69 86 LYS A N 1
ATOM 696 C CA . LYS A 1 86 ? 3.362 -10.223 -15.311 1.00 90.69 86 LYS A CA 1
ATOM 697 C C . LYS A 1 86 ? 3.896 -10.723 -16.651 1.00 90.69 86 LYS A C 1
ATOM 699 O O . LYS A 1 86 ? 5.010 -11.220 -16.717 1.00 90.69 86 LYS A O 1
ATOM 704 N N . GLU A 1 87 ? 3.063 -10.643 -17.685 1.00 88.38 87 GLU A N 1
ATOM 705 C CA . GLU A 1 87 ? 3.340 -11.202 -19.012 1.00 88.38 87 GLU A CA 1
ATOM 706 C C . GLU A 1 87 ? 4.042 -10.205 -19.946 1.00 88.38 87 GLU A C 1
ATOM 708 O O . GLU A 1 87 ? 4.334 -10.542 -21.093 1.00 88.38 87 GLU A O 1
ATOM 713 N N . VAL A 1 88 ? 4.329 -8.983 -19.478 1.00 88.19 88 VAL A N 1
ATOM 714 C CA . VAL A 1 88 ? 5.099 -8.017 -20.267 1.00 88.19 88 VAL A CA 1
ATOM 715 C C . VAL A 1 88 ? 6.546 -8.501 -20.411 1.00 88.19 88 VAL A C 1
ATOM 717 O O . VAL A 1 88 ? 7.187 -8.821 -19.407 1.00 88.19 88 VAL A O 1
ATOM 720 N N . PRO A 1 89 ? 7.106 -8.516 -21.634 1.00 79.88 89 PRO A N 1
ATOM 721 C CA . PRO A 1 89 ? 8.499 -8.882 -21.842 1.00 79.88 89 PRO A CA 1
ATOM 722 C C . PRO A 1 89 ? 9.427 -7.762 -21.355 1.00 79.88 89 PRO A C 1
ATOM 724 O O . PRO A 1 89 ? 9.496 -6.688 -21.957 1.00 79.88 89 PRO A O 1
ATOM 727 N N . CYS A 1 90 ? 10.184 -8.011 -20.285 1.00 84.31 90 CYS A N 1
ATOM 728 C CA . CYS A 1 90 ? 11.200 -7.068 -19.822 1.00 84.31 90 CYS A CA 1
ATOM 729 C C . CYS A 1 90 ? 12.502 -7.189 -20.628 1.00 84.31 90 CYS A C 1
ATOM 731 O O . CYS A 1 90 ? 12.989 -8.290 -20.884 1.00 84.31 90 CYS A O 1
ATOM 733 N N . SER A 1 91 ? 13.110 -6.053 -20.984 1.00 79.12 91 SER A N 1
ATOM 734 C CA . SER A 1 91 ? 14.270 -5.999 -21.896 1.00 79.12 91 SER A CA 1
ATOM 735 C C . SER A 1 91 ? 15.526 -6.735 -21.398 1.00 79.12 91 SER A C 1
ATOM 737 O O . SER A 1 91 ? 16.304 -7.229 -22.209 1.00 79.12 91 SER A O 1
ATOM 739 N N . SER A 1 92 ? 15.725 -6.836 -20.081 1.00 66.06 92 SER A N 1
ATOM 740 C CA . SER A 1 92 ? 16.834 -7.592 -19.476 1.00 66.06 92 SER A CA 1
ATOM 741 C C . SER A 1 92 ? 16.494 -9.058 -19.165 1.00 66.06 92 SER A C 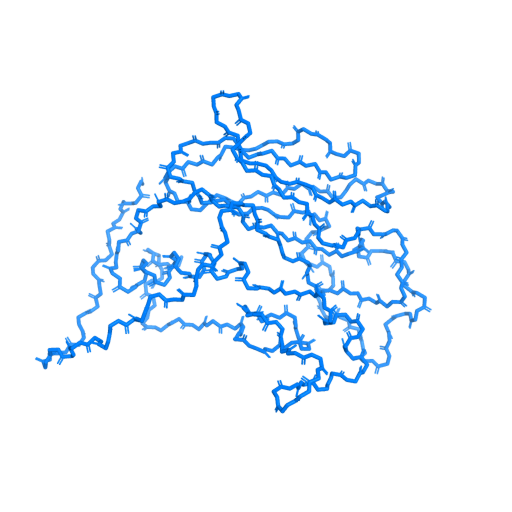1
ATOM 743 O O . SER A 1 92 ? 17.347 -9.769 -18.634 1.00 66.06 92 SER A O 1
ATOM 745 N N . GLY A 1 93 ? 15.285 -9.525 -19.513 1.00 60.03 93 GLY A N 1
ATOM 746 C CA . GLY A 1 93 ? 14.747 -10.825 -19.097 1.00 60.03 93 GLY A CA 1
ATOM 747 C C . GLY A 1 93 ? 14.617 -10.951 -17.573 1.00 60.03 93 GLY A C 1
ATOM 748 O O . GLY A 1 93 ? 14.604 -9.945 -16.857 1.00 60.03 93 GLY A O 1
ATOM 749 N N . THR A 1 94 ? 14.594 -12.192 -17.069 1.00 52.97 94 THR A N 1
ATOM 750 C CA . THR A 1 94 ? 15.040 -12.477 -15.699 1.00 52.97 94 THR A CA 1
ATOM 751 C C . THR A 1 94 ? 16.536 -12.185 -15.682 1.00 52.97 94 THR A C 1
ATOM 753 O O . THR A 1 94 ? 17.358 -13.029 -16.042 1.00 52.97 94 THR A O 1
ATOM 756 N N . ASN A 1 95 ? 16.880 -10.942 -15.374 1.00 47.59 95 ASN A N 1
ATOM 757 C CA . ASN A 1 95 ? 18.191 -10.502 -14.923 1.00 47.59 95 ASN A CA 1
ATOM 758 C C . ASN A 1 95 ? 18.951 -11.618 -14.169 1.00 47.59 95 ASN A C 1
ATOM 760 O O . ASN A 1 95 ? 18.347 -12.476 -13.530 1.00 47.59 95 ASN A O 1
ATOM 764 N N . ASN A 1 96 ? 20.289 -11.588 -14.213 1.00 47.84 96 ASN A N 1
ATOM 765 C CA . ASN A 1 96 ? 21.242 -12.568 -13.640 1.00 47.84 96 ASN A CA 1
ATOM 766 C C . ASN A 1 96 ? 21.066 -12.925 -12.131 1.00 47.84 96 ASN A C 1
ATOM 768 O O . ASN A 1 96 ? 21.936 -13.561 -11.544 1.00 47.84 96 ASN A O 1
ATOM 772 N N . ILE A 1 97 ? 19.974 -12.492 -11.501 1.00 54.91 97 ILE A N 1
ATOM 773 C CA . ILE A 1 97 ? 19.492 -12.750 -10.142 1.00 54.91 97 ILE A CA 1
ATOM 774 C C . ILE A 1 97 ? 18.559 -13.988 -10.105 1.00 54.91 97 ILE A C 1
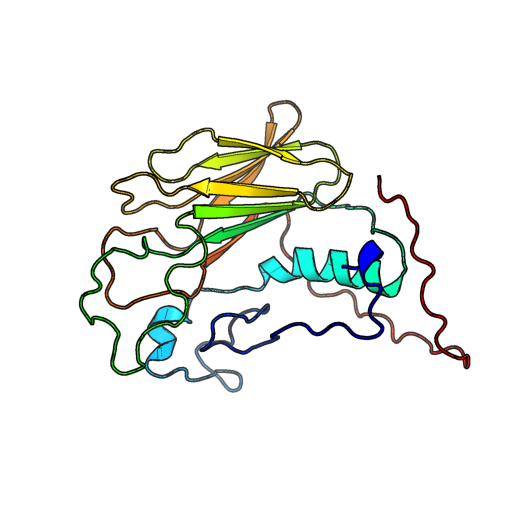ATOM 776 O O . ILE A 1 97 ? 18.395 -14.600 -9.052 1.00 54.91 97 ILE A O 1
ATOM 780 N N . GLY A 1 98 ? 18.019 -14.425 -11.253 1.00 61.44 98 GLY A N 1
ATOM 781 C CA . GLY A 1 98 ? 17.228 -15.656 -11.395 1.00 61.44 98 GLY A CA 1
ATOM 782 C C . GLY A 1 98 ? 15.735 -15.422 -11.652 1.00 61.44 98 GLY A C 1
ATOM 783 O O . GLY A 1 98 ? 15.265 -14.293 -11.720 1.00 61.44 98 GLY A O 1
ATOM 784 N N . VAL A 1 99 ? 14.982 -16.514 -11.824 1.00 69.31 99 VAL A N 1
ATOM 785 C CA . VAL A 1 99 ? 13.530 -16.475 -12.074 1.00 69.31 99 VAL A CA 1
ATOM 786 C C . VAL A 1 99 ? 12.780 -16.160 -10.779 1.00 69.31 99 VAL A C 1
ATOM 788 O O . VAL A 1 99 ? 12.953 -16.871 -9.782 1.00 69.31 99 VAL A O 1
ATOM 791 N N . VAL A 1 100 ? 11.899 -15.153 -10.801 1.00 78.12 100 VAL A N 1
ATOM 792 C CA . VAL A 1 100 ? 11.012 -14.849 -9.669 1.00 78.12 100 VAL A CA 1
ATOM 793 C C . VAL A 1 100 ? 10.082 -16.037 -9.424 1.00 78.12 100 VAL A C 1
ATOM 795 O O . VAL A 1 100 ? 9.220 -16.379 -10.238 1.00 78.12 100 VAL A O 1
ATOM 798 N N . ARG A 1 101 ? 10.256 -16.701 -8.279 1.00 82.69 101 ARG A N 1
ATOM 799 C CA . ARG A 1 101 ? 9.379 -17.803 -7.871 1.00 82.69 101 ARG A CA 1
ATOM 800 C C . ARG A 1 101 ? 7.980 -17.264 -7.592 1.00 82.69 101 ARG A C 1
ATOM 802 O O . ARG A 1 101 ? 7.827 -16.200 -7.008 1.00 82.69 101 ARG A O 1
ATOM 809 N N . ASN A 1 102 ? 6.961 -18.039 -7.962 1.00 86.38 102 ASN A N 1
ATOM 810 C CA . ASN A 1 102 ? 5.553 -17.661 -7.804 1.00 86.38 102 ASN A CA 1
ATOM 811 C C . ASN A 1 102 ? 5.165 -16.357 -8.527 1.00 86.38 102 ASN A C 1
ATOM 813 O O . ASN A 1 102 ? 4.199 -15.713 -8.126 1.00 86.38 102 ASN A O 1
ATOM 817 N N . SER A 1 103 ? 5.849 -16.011 -9.624 1.00 85.56 103 SER A N 1
ATOM 818 C CA . SER A 1 103 ? 5.554 -14.843 -10.473 1.00 85.56 103 SER A CA 1
ATOM 819 C C . SER A 1 103 ? 4.108 -14.788 -10.984 1.00 85.56 103 SER A C 1
ATOM 821 O O . SER A 1 103 ? 3.579 -13.715 -11.253 1.00 85.56 103 SER A O 1
ATOM 823 N N . ALA A 1 104 ? 3.412 -15.930 -11.027 1.00 87.94 104 ALA A N 1
ATOM 824 C CA . ALA A 1 104 ? 1.979 -16.005 -11.306 1.00 87.94 104 ALA A CA 1
ATOM 825 C C . ALA A 1 104 ? 1.098 -15.266 -10.271 1.00 87.94 104 ALA A C 1
ATOM 827 O O . ALA A 1 104 ? -0.072 -14.998 -10.558 1.00 87.94 104 ALA A O 1
ATOM 828 N N . TYR A 1 105 ? 1.626 -14.901 -9.098 1.00 88.62 105 TYR A N 1
ATOM 829 C CA . TYR A 1 105 ? 0.906 -14.230 -8.014 1.00 88.62 105 TYR A CA 1
ATOM 830 C C . TYR A 1 105 ? 1.564 -12.902 -7.594 1.00 88.62 105 TYR A C 1
ATOM 832 O O . TYR A 1 105 ? 2.759 -12.703 -7.793 1.00 88.62 105 TYR A O 1
ATOM 840 N N . PRO A 1 106 ? 0.801 -11.985 -6.963 1.00 91.00 106 PRO A N 1
ATOM 841 C CA . PRO A 1 106 ? -0.670 -11.918 -6.935 1.00 91.00 106 PRO A CA 1
ATOM 842 C C . PRO A 1 106 ? -1.250 -11.523 -8.308 1.00 91.00 106 PRO A C 1
ATOM 844 O O . PRO A 1 106 ? -0.496 -11.325 -9.255 1.00 91.00 106 PRO A O 1
ATOM 847 N N . SER A 1 107 ? -2.575 -11.406 -8.452 1.00 95.81 107 SER A N 1
ATOM 848 C CA . SER A 1 107 ? -3.245 -10.919 -9.678 1.00 95.81 107 SER A CA 1
ATOM 849 C C . SER A 1 107 ? -2.656 -9.608 -10.221 1.00 95.81 107 SER A C 1
ATOM 851 O O . SER A 1 107 ? -2.081 -8.826 -9.468 1.00 95.81 107 SER A O 1
ATOM 853 N N . ASP A 1 108 ? -2.778 -9.374 -11.530 1.00 97.31 108 ASP A N 1
ATOM 854 C CA . ASP A 1 108 ? -2.500 -8.069 -12.152 1.00 97.31 108 ASP A CA 1
ATOM 855 C C . ASP A 1 108 ? -3.638 -7.107 -11.815 1.00 97.31 108 ASP A C 1
ATOM 857 O O . ASP A 1 108 ? -4.660 -7.049 -12.498 1.00 97.31 108 ASP A O 1
ATOM 861 N N . ALA A 1 109 ? -3.503 -6.442 -10.671 1.00 98.44 109 ALA A N 1
ATOM 862 C CA . ALA A 1 109 ? -4.534 -5.596 -10.102 1.00 98.44 109 ALA A CA 1
ATOM 863 C C . ALA A 1 109 ? -3.937 -4.542 -9.168 1.00 98.44 109 ALA A C 1
ATOM 865 O O . ALA A 1 109 ? -2.838 -4.699 -8.628 1.00 98.44 109 ALA A O 1
ATOM 866 N N . VAL A 1 110 ? -4.718 -3.491 -8.937 1.00 98.75 110 VAL A N 1
ATOM 867 C CA . VAL A 1 110 ? -4.517 -2.564 -7.827 1.00 98.75 110 VAL A CA 1
ATOM 868 C C . VAL A 1 110 ? -5.375 -3.043 -6.674 1.00 98.75 110 VAL A C 1
ATOM 870 O O . VAL A 1 110 ? -6.599 -3.085 -6.782 1.00 98.75 110 VAL A O 1
ATOM 873 N N . PHE A 1 111 ? -4.734 -3.414 -5.575 1.00 98.81 111 PHE A N 1
ATOM 874 C CA . PHE A 1 111 ? -5.403 -3.818 -4.346 1.00 98.81 111 PHE A CA 1
ATOM 875 C C . PHE A 1 111 ? -5.633 -2.592 -3.472 1.00 98.81 111 PHE A C 1
ATOM 877 O O . PHE A 1 111 ? -4.778 -1.710 -3.417 1.00 98.81 111 PHE A O 1
ATOM 884 N N . ALA A 1 112 ? -6.757 -2.545 -2.764 1.00 98.75 112 ALA A N 1
ATOM 885 C CA . ALA A 1 112 ? -7.070 -1.493 -1.809 1.00 98.75 112 ALA A CA 1
ATOM 886 C C . ALA A 1 112 ? -7.648 -2.094 -0.532 1.00 98.75 112 ALA A C 1
ATOM 888 O O . ALA A 1 112 ? -8.632 -2.834 -0.556 1.00 98.75 112 ALA A O 1
ATOM 889 N N . TRP A 1 113 ? -7.041 -1.742 0.593 1.00 98.56 113 TRP A N 1
ATOM 890 C CA . TRP A 1 113 ? -7.421 -2.199 1.915 1.00 98.56 113 TRP A CA 1
ATOM 891 C C . TRP A 1 113 ? -7.840 -0.998 2.758 1.00 98.56 113 TRP A C 1
ATOM 893 O O . TRP A 1 113 ? -7.024 -0.149 3.126 1.00 98.56 113 TRP A O 1
ATOM 903 N N . ALA A 1 114 ? -9.140 -0.901 3.014 1.00 98.56 114 ALA A N 1
ATOM 904 C CA . ALA A 1 114 ? -9.781 0.266 3.595 1.00 98.56 114 ALA A CA 1
ATOM 905 C C . ALA A 1 114 ? -10.080 0.083 5.083 1.00 98.56 114 ALA A C 1
ATOM 907 O O . ALA A 1 114 ? -10.642 -0.932 5.491 1.00 98.56 114 ALA A O 1
ATOM 908 N N . LEU A 1 115 ? -9.753 1.101 5.874 1.00 97.81 115 LEU A N 1
ATOM 909 C CA . LEU A 1 115 ? -10.099 1.253 7.282 1.00 97.81 115 LEU A CA 1
ATOM 910 C C . LEU A 1 115 ? -10.788 2.607 7.461 1.00 97.81 115 LEU A C 1
ATOM 912 O O . LEU A 1 115 ? -10.167 3.651 7.268 1.00 97.81 115 LEU A O 1
ATOM 916 N N . VAL A 1 116 ? -12.068 2.598 7.831 1.00 97.81 116 VAL A N 1
ATOM 917 C CA . VAL A 1 116 ? -12.886 3.818 7.897 1.00 97.81 116 VAL A CA 1
ATOM 918 C C . VAL A 1 116 ? -13.574 3.982 9.250 1.00 97.81 116 VAL A C 1
ATOM 920 O O . VAL A 1 116 ? -14.004 3.020 9.887 1.00 97.81 116 VAL A O 1
ATOM 923 N N . SER A 1 117 ? -13.655 5.228 9.708 1.00 96.75 117 SER A N 1
ATOM 924 C CA . SER A 1 117 ? -14.272 5.641 10.975 1.00 96.75 117 SER A CA 1
ATOM 925 C C . SER A 1 117 ? -15.801 5.727 10.908 1.00 96.75 117 SER A C 1
ATOM 927 O O . SER A 1 117 ? -16.475 5.629 11.935 1.00 96.75 117 SER A O 1
ATOM 929 N N . LYS A 1 118 ? -16.351 5.882 9.699 1.00 97.06 118 LYS A N 1
ATOM 930 C CA . LYS A 1 118 ? -17.773 5.747 9.355 1.00 97.06 118 LYS A CA 1
ATOM 931 C C . LYS A 1 118 ? -17.879 5.051 8.002 1.00 97.06 118 LYS A C 1
ATOM 933 O O . LYS A 1 118 ? -16.925 5.114 7.229 1.00 97.06 118 LYS A O 1
ATOM 938 N N . ASN A 1 119 ? -19.033 4.456 7.704 1.00 97.38 119 ASN A N 1
ATOM 939 C CA . ASN A 1 119 ? -19.278 3.852 6.395 1.00 97.38 119 ASN A CA 1
ATOM 940 C C . ASN A 1 119 ? -18.956 4.853 5.273 1.00 97.38 119 ASN A C 1
ATOM 942 O O . ASN A 1 119 ? -19.301 6.038 5.368 1.00 97.38 119 ASN A O 1
ATOM 946 N N . SER A 1 120 ? -18.238 4.370 4.266 1.00 98.38 120 SER A N 1
ATOM 947 C CA . SER A 1 120 ? -17.719 5.161 3.154 1.00 98.38 120 SER A CA 1
ATOM 948 C C . SER A 1 120 ? -17.640 4.309 1.900 1.00 98.38 120 SER A C 1
ATOM 950 O O . SER A 1 120 ? -17.312 3.125 1.971 1.00 98.38 120 SER A O 1
ATOM 952 N N . THR A 1 121 ? -17.796 4.958 0.756 1.00 98.56 121 THR A N 1
ATOM 953 C CA . THR A 1 121 ? -17.516 4.364 -0.546 1.00 98.56 121 THR A CA 1
ATOM 954 C C . THR A 1 121 ? -16.055 4.628 -0.895 1.00 98.56 121 THR A C 1
ATOM 956 O O . THR A 1 121 ? -15.576 5.762 -0.822 1.00 98.56 121 THR A O 1
ATOM 959 N N . ILE A 1 122 ? -15.317 3.585 -1.257 1.00 98.69 122 ILE A N 1
ATOM 960 C CA . ILE A 1 122 ? -13.957 3.708 -1.779 1.00 98.69 122 ILE A CA 1
ATOM 961 C C . ILE A 1 122 ? -14.045 3.688 -3.296 1.00 98.69 122 ILE A C 1
ATOM 963 O O . ILE A 1 122 ? -14.575 2.733 -3.853 1.00 98.69 122 ILE A O 1
ATOM 967 N N . SER A 1 123 ? -13.536 4.729 -3.949 1.00 98.56 123 SER A N 1
ATOM 968 C CA . SER A 1 123 ? -13.487 4.842 -5.408 1.00 98.56 123 SER A CA 1
ATOM 969 C C . SER A 1 123 ? -12.073 4.581 -5.906 1.00 98.56 123 SER A C 1
ATOM 971 O O . SER A 1 123 ? -11.106 5.043 -5.302 1.00 98.56 123 SER A O 1
ATOM 973 N N . MET A 1 124 ? -11.949 3.869 -7.020 1.00 98.75 124 MET A N 1
ATOM 974 C CA . MET A 1 124 ? -10.681 3.471 -7.618 1.00 98.75 124 MET A CA 1
ATOM 975 C C . MET A 1 124 ? -10.720 3.643 -9.136 1.00 98.75 124 MET A C 1
ATOM 977 O O . MET A 1 124 ? -11.702 3.275 -9.781 1.00 98.75 124 MET A O 1
ATOM 981 N N . ASN A 1 125 ? -9.627 4.149 -9.705 1.00 98.69 125 ASN A N 1
ATOM 982 C CA . ASN A 1 125 ? -9.426 4.229 -11.152 1.00 98.69 125 ASN A CA 1
ATOM 983 C C . ASN A 1 125 ? -8.074 3.618 -11.531 1.00 98.69 125 ASN A C 1
ATOM 985 O O . ASN A 1 125 ? -7.060 3.940 -10.906 1.00 98.69 125 ASN A O 1
ATOM 989 N N . VAL A 1 126 ? -8.052 2.770 -12.561 1.00 98.69 126 VAL A N 1
ATOM 990 C CA . VAL A 1 126 ? -6.867 2.041 -13.042 1.00 98.69 126 VAL A CA 1
ATOM 991 C C . VAL A 1 126 ? -6.882 1.987 -14.573 1.00 98.69 126 VAL A C 1
ATOM 993 O O . VAL A 1 126 ? -7.605 1.188 -15.161 1.00 98.69 126 VAL A O 1
ATOM 996 N N . GLY A 1 127 ? -6.090 2.824 -15.248 1.00 97.88 127 GLY A N 1
ATOM 997 C CA . GLY A 1 127 ? -6.069 2.865 -16.719 1.00 97.88 127 GLY A CA 1
ATOM 998 C C . GLY A 1 127 ? -7.458 3.171 -1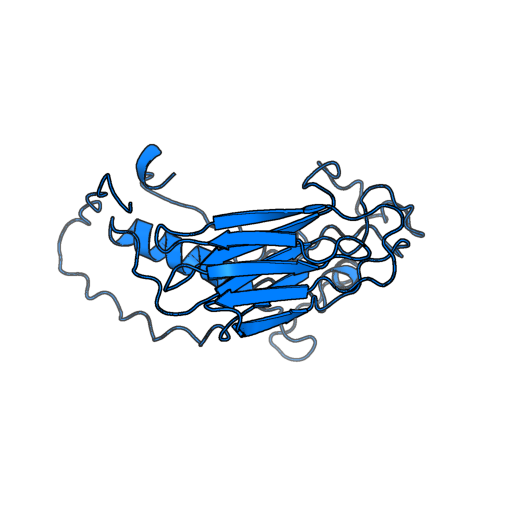7.298 1.00 97.88 127 GLY A C 1
ATOM 999 O O . GLY A 1 127 ? -8.072 4.160 -16.922 1.00 97.88 127 GLY A O 1
ATOM 1000 N N . SER A 1 128 ? -7.993 2.324 -18.178 1.00 98.00 128 SER A N 1
ATOM 1001 C CA . SER A 1 128 ? -9.372 2.443 -18.686 1.00 98.00 128 SER A CA 1
ATOM 1002 C C . SER A 1 128 ? -10.460 1.916 -17.734 1.00 98.00 128 SER A C 1
ATOM 1004 O O . SER A 1 128 ? -11.641 2.176 -17.963 1.00 98.00 128 SER A O 1
ATOM 1006 N N . ASN A 1 129 ? -10.099 1.237 -16.640 1.00 98.38 129 ASN A N 1
ATOM 1007 C CA . ASN A 1 129 ? -11.042 0.822 -15.600 1.00 98.38 129 ASN A CA 1
ATOM 1008 C C . ASN A 1 129 ? -11.330 2.004 -14.661 1.00 98.38 129 ASN A C 1
ATOM 1010 O O . ASN A 1 129 ? -10.589 2.254 -13.712 1.00 98.38 129 ASN A O 1
ATOM 1014 N N . GLN A 1 130 ? -12.401 2.744 -14.946 1.00 98.06 130 GLN A N 1
ATOM 1015 C CA . GLN A 1 130 ? -12.800 3.965 -14.234 1.00 98.06 130 GLN A CA 1
ATOM 1016 C C . GLN A 1 130 ? -14.046 3.740 -13.368 1.00 98.06 130 GLN A C 1
ATOM 1018 O O . GLN A 1 130 ? -14.871 2.882 -13.679 1.00 98.06 130 GLN A O 1
ATOM 1023 N N . ASN A 1 131 ? -14.204 4.547 -12.316 1.00 96.19 131 ASN A N 1
ATOM 1024 C CA . ASN A 1 131 ? -15.359 4.574 -11.411 1.00 96.19 131 ASN A CA 1
ATOM 1025 C C . ASN A 1 131 ? -15.657 3.230 -10.725 1.00 96.19 131 ASN A C 1
ATOM 1027 O O . ASN A 1 131 ? -16.813 2.908 -10.452 1.00 96.19 131 ASN A O 1
ATOM 1031 N N . TRP A 1 132 ? -14.622 2.437 -10.441 1.00 98.50 132 TRP A N 1
ATOM 1032 C CA . TRP A 1 132 ? -14.787 1.225 -9.646 1.00 98.50 132 TRP A CA 1
ATOM 1033 C C . TRP A 1 132 ? -14.983 1.605 -8.189 1.00 98.50 132 TRP A C 1
ATOM 1035 O O . TRP A 1 132 ? -14.224 2.414 -7.655 1.00 98.50 132 TRP A O 1
ATOM 1045 N N . THR A 1 133 ? -15.976 1.013 -7.533 1.00 98.44 133 THR A N 1
ATOM 1046 C CA . THR A 1 133 ? -16.273 1.321 -6.138 1.00 98.44 133 THR A CA 1
ATOM 1047 C C . THR A 1 133 ? -16.490 0.077 -5.295 1.00 98.44 133 THR A C 1
ATOM 1049 O O . THR A 1 133 ? -16.893 -0.980 -5.785 1.00 98.44 133 THR A O 1
ATOM 1052 N N . PHE A 1 134 ? -16.216 0.203 -3.999 1.00 98.56 134 PHE A N 1
ATOM 1053 C CA . PHE A 1 134 ? -16.655 -0.762 -3.000 1.00 98.56 134 PHE A CA 1
ATOM 1054 C C . PHE A 1 134 ? -16.963 -0.077 -1.671 1.00 98.56 134 PHE A C 1
ATOM 1056 O O . PHE A 1 134 ? -16.391 0.961 -1.338 1.00 98.56 134 PHE A O 1
ATOM 1063 N N . GLU A 1 135 ? -17.857 -0.684 -0.898 1.00 98.19 135 GLU A N 1
ATOM 1064 C CA . GLU A 1 135 ? -18.256 -0.170 0.408 1.00 98.19 135 GLU A CA 1
ATOM 1065 C C . GLU A 1 135 ? -17.278 -0.616 1.495 1.00 98.19 135 GLU A C 1
ATOM 1067 O O . GLU A 1 135 ? -17.035 -1.810 1.679 1.00 98.19 135 GLU A O 1
ATOM 1072 N N . ALA A 1 136 ? -16.745 0.345 2.245 1.00 97.69 136 ALA A N 1
ATOM 1073 C CA . ALA A 1 136 ? -15.991 0.107 3.465 1.00 97.69 136 ALA A CA 1
ATOM 1074 C C . ALA A 1 136 ? -16.872 0.446 4.671 1.00 97.69 136 ALA A C 1
ATOM 1076 O O . ALA A 1 136 ? -17.469 1.522 4.752 1.00 97.69 136 ALA A O 1
ATOM 1077 N N . THR A 1 137 ? -16.944 -0.472 5.632 1.00 95.94 137 THR A N 1
ATOM 1078 C CA . THR A 1 137 ? -17.781 -0.310 6.828 1.00 95.94 137 THR A CA 1
ATOM 1079 C C . THR A 1 137 ? -16.937 -0.106 8.079 1.00 95.94 137 THR A C 1
ATOM 1081 O O . THR A 1 137 ? -15.740 -0.394 8.109 1.00 95.94 137 THR A O 1
ATOM 1084 N N . THR A 1 138 ? -17.569 0.333 9.166 1.00 94.31 138 THR A N 1
ATOM 1085 C CA . THR A 1 138 ? -16.904 0.441 10.477 1.00 94.31 138 THR A CA 1
ATOM 1086 C C . THR A 1 138 ? -16.598 -0.909 11.132 1.00 94.31 138 THR A C 1
ATOM 1088 O O . THR A 1 138 ? -16.042 -0.936 12.229 1.00 94.31 138 THR A O 1
ATOM 1091 N N . CYS A 1 139 ? -16.966 -2.027 10.499 1.00 90.06 139 CYS A N 1
ATOM 1092 C CA . CYS A 1 139 ? -16.761 -3.378 11.025 1.00 90.06 139 CYS A CA 1
ATOM 1093 C C . CYS A 1 139 ? -15.341 -3.920 10.824 1.00 90.06 139 CYS A C 1
ATOM 1095 O O . CYS A 1 139 ? -15.054 -5.062 11.168 1.00 90.06 139 CYS A O 1
ATOM 1097 N N . GLY A 1 140 ? -14.435 -3.086 10.314 1.00 91.31 140 GLY A N 1
ATOM 1098 C CA . GLY A 1 140 ? -13.016 -3.383 10.224 1.00 91.31 140 GLY A CA 1
ATOM 1099 C C . GLY A 1 140 ? -12.478 -3.265 8.801 1.00 91.31 140 GLY A C 1
ATOM 1100 O O . GLY A 1 140 ? -13.144 -2.717 7.919 1.00 91.31 140 GLY A O 1
ATOM 1101 N N . PRO A 1 141 ? -11.246 -3.749 8.581 1.00 95.31 141 PRO A N 1
ATOM 1102 C CA . PRO A 1 141 ? -10.583 -3.639 7.296 1.00 95.31 141 PRO A CA 1
ATOM 1103 C C . PRO A 1 141 ? -11.365 -4.332 6.171 1.00 95.31 141 PRO A C 1
ATOM 1105 O O . PRO A 1 141 ? -11.659 -5.522 6.271 1.00 95.31 141 PRO A O 1
ATOM 1108 N N . THR A 1 142 ? -11.647 -3.619 5.081 1.00 97.75 142 THR A N 1
ATOM 1109 C CA . THR A 1 142 ? -12.298 -4.168 3.876 1.00 97.75 142 THR A CA 1
ATOM 1110 C C . THR A 1 142 ? -11.308 -4.180 2.716 1.00 97.75 142 THR A C 1
ATOM 1112 O O . THR A 1 142 ? -10.721 -3.145 2.411 1.00 97.75 142 THR A O 1
ATOM 1115 N N . LEU A 1 143 ? -11.088 -5.340 2.093 1.00 97.94 143 LEU A N 1
ATOM 1116 C CA . LEU A 1 143 ? -10.153 -5.518 0.979 1.00 97.94 143 LEU A CA 1
ATOM 1117 C C . LEU A 1 143 ? -10.923 -5.696 -0.330 1.00 97.94 143 LEU A C 1
ATOM 1119 O O . LEU A 1 143 ? -11.832 -6.521 -0.399 1.00 97.94 143 LEU A O 1
ATOM 1123 N N . ASN A 1 144 ? -10.518 -4.974 -1.368 1.00 98.50 144 ASN A N 1
ATOM 1124 C CA . ASN A 1 144 ? -10.975 -5.199 -2.735 1.00 98.50 144 ASN A CA 1
ATOM 1125 C C . ASN A 1 144 ? -9.830 -4.948 -3.729 1.00 98.50 144 ASN A C 1
ATOM 1127 O O . ASN A 1 144 ? -8.726 -4.558 -3.334 1.00 98.50 144 ASN A O 1
ATOM 1131 N N . MET A 1 145 ? -10.071 -5.194 -5.014 1.00 98.50 145 MET A N 1
ATOM 1132 C CA . MET A 1 145 ? -9.115 -4.921 -6.078 1.00 98.50 145 MET A CA 1
ATOM 1133 C C . MET A 1 145 ? -9.803 -4.440 -7.357 1.00 98.50 145 MET A C 1
ATOM 1135 O O . MET A 1 145 ? -10.950 -4.792 -7.625 1.00 98.50 145 MET A O 1
ATOM 1139 N N . VAL A 1 146 ? -9.058 -3.704 -8.181 1.00 98.75 146 VAL A N 1
ATOM 1140 C CA . VAL A 1 146 ? -9.425 -3.392 -9.568 1.00 98.75 146 VAL A CA 1
ATOM 1141 C C . VAL A 1 146 ? -8.384 -4.024 -10.488 1.00 98.75 146 VAL A C 1
ATOM 1143 O O . VAL A 1 146 ? -7.196 -3.727 -10.329 1.00 98.75 146 VAL A O 1
ATOM 1146 N N . PRO A 1 147 ? -8.778 -4.902 -11.428 1.00 98.50 147 PRO A N 1
ATOM 1147 C CA . PRO A 1 147 ? -7.830 -5.547 -12.326 1.00 98.50 147 PRO A CA 1
ATOM 1148 C C . PRO A 1 147 ? -7.183 -4.527 -13.263 1.00 98.50 147 PRO A C 1
ATOM 1150 O O . PRO A 1 147 ? -7.774 -3.494 -13.595 1.00 98.50 147 PRO A O 1
ATOM 1153 N N . PHE A 1 148 ? -5.980 -4.837 -13.731 1.00 98.31 148 PHE A N 1
ATOM 1154 C CA . PHE A 1 148 ? -5.372 -4.099 -14.828 1.00 98.31 148 PHE A CA 1
ATOM 1155 C C . PHE A 1 148 ? -6.225 -4.291 -16.092 1.00 98.31 148 PHE A C 1
ATOM 1157 O O . PHE A 1 148 ? -6.526 -5.432 -16.454 1.00 98.31 148 PHE A O 1
ATOM 1164 N N . PRO A 1 149 ? -6.660 -3.214 -16.768 1.00 97.44 149 PRO A N 1
ATOM 1165 C CA . PRO A 1 149 ? -7.251 -3.346 -18.087 1.00 97.44 149 PRO A CA 1
ATOM 1166 C C . PRO A 1 149 ? -6.209 -3.838 -19.098 1.00 97.44 149 PRO A C 1
ATOM 1168 O O . PRO A 1 149 ? -5.003 -3.656 -18.928 1.00 97.44 149 PRO A O 1
ATOM 1171 N N . ARG A 1 150 ? -6.690 -4.441 -20.187 1.00 95.25 150 ARG A N 1
ATOM 1172 C CA . ARG A 1 150 ? -5.844 -4.838 -21.318 1.00 95.25 150 ARG A CA 1
ATOM 1173 C C . ARG A 1 150 ? -5.161 -3.607 -21.927 1.00 95.25 150 ARG A C 1
ATOM 1175 O O . ARG A 1 150 ? -5.840 -2.613 -22.171 1.00 95.25 150 ARG A O 1
ATOM 1182 N N . GLY A 1 151 ? -3.862 -3.713 -22.217 1.00 94.38 151 GLY A N 1
ATOM 1183 C CA . GLY A 1 151 ? -3.073 -2.617 -22.793 1.00 94.38 151 GLY A CA 1
ATOM 1184 C C . GLY A 1 151 ? -2.878 -1.450 -21.826 1.00 94.38 151 GLY A C 1
ATOM 1185 O O . GLY A 1 151 ? -2.885 -0.297 -22.247 1.00 94.38 151 GLY A O 1
ATOM 1186 N N . ILE A 1 152 ? -2.820 -1.725 -20.516 1.00 97.12 152 ILE A N 1
ATOM 1187 C CA . ILE A 1 152 ? -2.501 -0.691 -19.535 1.00 97.12 152 ILE A CA 1
ATOM 1188 C C . ILE A 1 152 ? -1.076 -0.189 -19.779 1.00 97.12 152 ILE A C 1
ATOM 1190 O O . ILE A 1 152 ? -0.122 -0.954 -19.696 1.00 97.12 152 ILE A O 1
ATOM 1194 N N . ASP A 1 153 ? -0.950 1.107 -20.033 1.00 97.12 153 ASP A N 1
ATOM 1195 C CA . ASP A 1 153 ? 0.336 1.770 -20.192 1.00 97.12 153 ASP A CA 1
ATOM 1196 C C . ASP A 1 153 ? 0.274 3.194 -19.641 1.00 97.12 153 ASP A C 1
ATOM 1198 O O . ASP A 1 153 ? -0.789 3.828 -19.646 1.00 97.12 153 ASP A O 1
ATOM 1202 N N . ASN A 1 154 ? 1.409 3.680 -19.136 1.00 97.38 154 ASN A N 1
ATOM 1203 C CA . ASN A 1 154 ? 1.567 4.994 -18.512 1.00 97.38 154 ASN A CA 1
ATOM 1204 C C . ASN A 1 154 ? 0.416 5.377 -17.548 1.00 97.38 154 ASN A C 1
ATOM 1206 O O . ASN A 1 154 ? -0.075 6.510 -17.538 1.00 97.38 154 ASN A O 1
ATOM 1210 N N . ALA A 1 155 ? -0.057 4.413 -16.753 1.00 98.12 155 ALA A N 1
ATOM 1211 C CA . ALA A 1 155 ? -1.241 4.581 -15.918 1.00 98.12 155 ALA A CA 1
ATOM 1212 C C . ALA A 1 155 ? -0.871 4.757 -14.445 1.00 98.12 155 ALA A C 1
ATOM 1214 O O . ALA A 1 155 ? -0.220 3.901 -13.853 1.00 98.12 155 ALA A O 1
ATOM 1215 N N . TYR A 1 156 ? -1.367 5.826 -13.824 1.00 98.38 156 TYR A N 1
ATOM 1216 C CA . TYR A 1 156 ? -1.258 6.046 -12.383 1.00 98.38 156 TYR A CA 1
ATOM 1217 C C . TYR A 1 156 ? -2.585 5.678 -11.710 1.00 98.38 156 TYR A C 1
ATOM 1219 O O . TYR A 1 156 ? -3.569 6.402 -11.891 1.00 98.38 156 TYR A O 1
ATOM 1227 N N . PRO A 1 157 ? -2.656 4.578 -10.935 1.00 98.56 157 PRO A N 1
ATOM 1228 C CA . PRO A 1 157 ? -3.854 4.258 -10.173 1.00 98.56 157 PRO A CA 1
ATOM 1229 C C . PRO A 1 157 ? -4.233 5.395 -9.233 1.00 98.56 157 PRO A C 1
ATOM 1231 O O . PRO A 1 157 ? -3.354 5.990 -8.614 1.00 98.56 157 PRO A O 1
ATOM 1234 N N . SER A 1 158 ? -5.525 5.665 -9.072 1.00 98.62 158 SER A N 1
ATOM 1235 C CA . SER A 1 158 ? -6.006 6.596 -8.048 1.00 98.62 158 SER A CA 1
ATOM 1236 C C . SER A 1 158 ? -7.031 5.935 -7.147 1.00 98.62 158 SER A C 1
ATOM 1238 O O . SER A 1 158 ? -7.809 5.087 -7.587 1.00 98.62 158 SER A O 1
ATOM 1240 N N . VAL A 1 159 ? -6.997 6.315 -5.873 1.00 98.81 159 VAL A N 1
ATOM 1241 C CA . VAL A 1 159 ? -7.878 5.813 -4.823 1.00 98.81 159 VAL A CA 1
ATOM 1242 C C . VAL A 1 159 ? -8.423 7.006 -4.052 1.00 98.81 159 VAL A C 1
ATOM 1244 O O . VAL A 1 159 ? -7.679 7.912 -3.679 1.00 98.81 159 VAL A O 1
ATOM 1247 N N . ALA A 1 160 ? -9.730 7.014 -3.819 1.00 98.69 160 ALA A N 1
ATOM 1248 C CA . ALA A 1 160 ? -10.414 8.073 -3.100 1.00 98.69 160 ALA A CA 1
ATOM 1249 C C . ALA A 1 160 ? -11.364 7.507 -2.046 1.00 98.69 160 ALA A C 1
ATOM 1251 O O . ALA A 1 160 ? -12.003 6.475 -2.245 1.00 98.69 160 ALA A O 1
ATOM 1252 N N . ILE A 1 161 ? -11.475 8.218 -0.927 1.00 98.69 161 ILE A N 1
ATOM 1253 C CA . ILE A 1 161 ? -12.460 7.943 0.121 1.00 98.69 161 ILE A CA 1
ATOM 1254 C C . ILE A 1 161 ? -13.606 8.928 -0.065 1.00 98.69 161 ILE A C 1
ATOM 1256 O O . ILE A 1 161 ? -13.398 10.141 0.030 1.00 98.69 161 ILE A O 1
ATOM 1260 N N . GLN A 1 162 ? -14.804 8.410 -0.303 1.00 98.25 162 GLN A N 1
ATOM 1261 C CA . GLN A 1 162 ? -16.012 9.193 -0.522 1.00 98.25 162 GLN A CA 1
ATOM 1262 C C . GLN A 1 162 ? -17.044 8.928 0.572 1.00 98.25 162 GLN A C 1
ATOM 1264 O O . GLN A 1 162 ? -17.190 7.812 1.076 1.00 98.25 162 GLN A O 1
ATOM 1269 N N . ARG A 1 163 ? -17.764 9.979 0.959 1.00 96.94 163 ARG A N 1
ATOM 1270 C CA . ARG A 1 163 ? -18.876 9.911 1.911 1.00 96.94 163 ARG A CA 1
ATOM 1271 C C . ARG A 1 163 ? -19.831 11.060 1.621 1.00 96.94 163 ARG A C 1
ATOM 1273 O O . ARG A 1 163 ? -19.367 12.183 1.451 1.00 96.94 163 ARG A O 1
ATOM 1280 N N . GLU A 1 164 ? -21.136 10.785 1.579 1.00 92.00 164 GLU A N 1
ATOM 1281 C CA . GLU A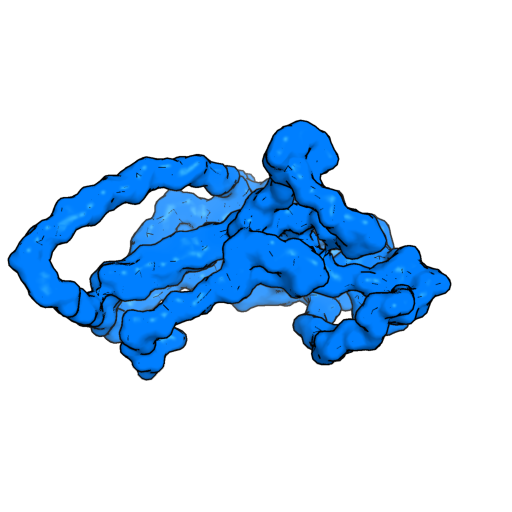 1 164 ? -22.169 11.806 1.307 1.00 92.00 164 GLU A CA 1
ATOM 1282 C C . GLU A 1 164 ? -21.871 12.604 0.020 1.00 92.00 164 GLU A C 1
ATOM 1284 O O . GLU A 1 164 ? -21.875 13.833 0.024 1.00 92.00 164 GLU A O 1
ATOM 1289 N N . GLU A 1 165 ? -21.520 11.895 -1.062 1.00 88.50 165 GLU A N 1
ATOM 1290 C CA . GLU A 1 165 ? -21.164 12.461 -2.381 1.00 88.50 165 GLU A CA 1
ATOM 1291 C C . GLU A 1 165 ? -19.945 13.405 -2.389 1.00 88.50 165 GLU A C 1
ATOM 1293 O O . GLU A 1 165 ? -19.640 14.041 -3.397 1.00 88.50 165 GLU A O 1
ATOM 1298 N N . LYS A 1 166 ? -19.192 13.476 -1.285 1.00 95.12 166 LYS A N 1
ATOM 1299 C CA . LYS A 1 166 ? -17.964 14.269 -1.176 1.00 95.12 166 LYS A CA 1
ATOM 1300 C C . LYS A 1 166 ? -16.738 13.373 -1.146 1.00 95.12 166 LYS A C 1
ATOM 1302 O O . LYS A 1 166 ? -16.683 12.394 -0.402 1.00 95.12 166 LYS A O 1
ATOM 1307 N N . THR A 1 167 ? -15.712 13.771 -1.892 1.00 97.56 167 THR A N 1
ATOM 1308 C CA . THR A 1 167 ? -14.366 13.204 -1.773 1.00 97.56 167 THR A CA 1
ATOM 1309 C C . THR A 1 167 ? -13.679 13.793 -0.545 1.00 97.56 167 THR A C 1
ATOM 1311 O O . THR A 1 167 ? -13.425 14.994 -0.491 1.00 97.56 167 THR A O 1
ATOM 1314 N N . LEU A 1 168 ? -13.377 12.950 0.443 1.00 97.69 168 LEU A N 1
ATOM 1315 C CA . LEU A 1 168 ? -12.680 13.348 1.671 1.00 97.69 168 LEU A CA 1
ATOM 1316 C C . LEU A 1 168 ? -11.163 13.330 1.489 1.00 97.69 168 LEU A C 1
ATOM 1318 O O . LEU A 1 168 ? -10.458 14.238 1.922 1.00 97.69 168 LEU A O 1
ATOM 1322 N N . HIS A 1 169 ? -10.671 12.278 0.840 1.00 98.06 169 HIS A N 1
ATOM 1323 C CA . HIS A 1 169 ? -9.257 12.049 0.587 1.00 98.06 169 HIS A CA 1
ATOM 1324 C C . HIS A 1 169 ? -9.084 11.435 -0.796 1.00 98.06 169 HIS A C 1
ATOM 1326 O O . HIS A 1 169 ? -9.927 10.654 -1.236 1.00 98.06 169 HIS A O 1
ATOM 1332 N N . THR A 1 170 ? -7.979 11.764 -1.453 1.00 98.12 170 THR A N 1
ATOM 1333 C CA . THR A 1 170 ? -7.563 11.162 -2.718 1.00 98.12 170 THR A CA 1
ATOM 1334 C C . THR A 1 170 ? -6.053 10.979 -2.712 1.00 98.12 170 THR A C 1
ATOM 1336 O O . THR A 1 170 ? -5.334 11.792 -2.125 1.00 98.12 170 THR A O 1
ATOM 1339 N N . ALA A 1 171 ? -5.579 9.910 -3.336 1.00 98.19 171 ALA A N 1
ATOM 1340 C CA . ALA A 1 171 ? -4.171 9.693 -3.614 1.00 98.19 171 ALA A CA 1
ATOM 1341 C C . ALA A 1 171 ? -4.010 8.992 -4.963 1.00 98.19 171 ALA A C 1
ATOM 1343 O O . ALA A 1 171 ? -4.874 8.226 -5.395 1.00 98.19 171 ALA A O 1
ATOM 1344 N N . ALA A 1 172 ? -2.876 9.246 -5.607 1.00 98.06 172 ALA A N 1
ATOM 1345 C CA . ALA A 1 172 ? -2.439 8.524 -6.787 1.00 98.06 172 ALA A CA 1
ATOM 1346 C C . ALA A 1 172 ? -1.231 7.648 -6.447 1.00 98.06 172 ALA A C 1
ATOM 1348 O O . ALA A 1 172 ? -0.502 7.898 -5.483 1.00 98.06 172 ALA A O 1
ATOM 1349 N N . GLY A 1 173 ? -1.026 6.614 -7.250 1.00 97.19 173 GLY A N 1
ATOM 1350 C CA . GLY A 1 173 ? 0.193 5.833 -7.256 1.00 97.19 173 GLY A CA 1
ATOM 1351 C C . GLY A 1 173 ? 1.429 6.699 -7.510 1.00 97.19 173 GLY A C 1
ATOM 1352 O O . GLY A 1 173 ? 1.355 7.687 -8.230 1.00 97.19 173 GLY A O 1
ATOM 1353 N N . ALA A 1 174 ? 2.568 6.334 -6.920 1.00 96.31 174 ALA A N 1
ATOM 1354 C CA . ALA A 1 174 ? 3.815 7.077 -7.112 1.00 96.31 174 ALA A CA 1
ATOM 1355 C C . ALA A 1 174 ? 4.547 6.718 -8.419 1.00 96.31 174 ALA A C 1
ATOM 1357 O O . ALA A 1 174 ? 5.370 7.498 -8.892 1.00 96.31 174 ALA A O 1
ATOM 1358 N N . VAL A 1 175 ? 4.255 5.552 -9.005 1.00 96.38 175 VAL A N 1
ATOM 1359 C CA . VAL A 1 175 ? 4.927 5.031 -10.202 1.00 96.38 175 VAL A CA 1
ATOM 1360 C C . VAL A 1 175 ? 3.869 4.586 -11.206 1.00 96.38 175 VAL A C 1
ATOM 1362 O O . VAL A 1 175 ? 2.863 3.993 -10.825 1.00 96.38 175 VAL A O 1
ATOM 1365 N N . ALA A 1 176 ? 4.078 4.887 -12.484 1.00 97.06 176 ALA A N 1
ATOM 1366 C CA . ALA A 1 176 ? 3.178 4.434 -13.534 1.00 97.06 176 ALA A CA 1
ATOM 1367 C C . ALA A 1 176 ? 3.228 2.907 -13.681 1.00 97.06 176 ALA A C 1
ATOM 1369 O O . ALA A 1 176 ? 4.287 2.291 -13.547 1.00 97.06 176 ALA A O 1
ATOM 1370 N N . ILE A 1 177 ? 2.085 2.313 -14.013 1.00 97.62 177 ILE A N 1
ATOM 1371 C CA . ILE A 1 177 ? 2.020 0.969 -14.578 1.00 97.62 177 ILE A CA 1
ATOM 1372 C C . ILE A 1 177 ? 2.313 1.091 -16.071 1.00 97.62 177 ILE A C 1
ATOM 1374 O O . ILE A 1 177 ? 1.635 1.853 -16.763 1.00 97.62 177 ILE A O 1
ATOM 1378 N N . MET A 1 178 ? 3.314 0.352 -16.537 1.00 96.25 178 MET A N 1
ATOM 1379 C CA . MET A 1 178 ? 3.828 0.398 -17.902 1.00 96.25 178 MET A CA 1
ATOM 1380 C C . MET A 1 178 ? 3.596 -0.932 -18.626 1.00 96.25 178 MET A C 1
ATOM 1382 O O . MET A 1 178 ? 3.672 -2.002 -18.013 1.00 96.25 178 MET A O 1
ATOM 1386 N N . GLU A 1 179 ? 3.403 -0.873 -19.944 1.00 93.44 179 GLU A N 1
ATOM 1387 C CA . GLU A 1 179 ? 3.352 -2.057 -20.825 1.00 93.44 179 GLU A CA 1
ATOM 1388 C C . GLU A 1 179 ? 4.755 -2.498 -21.295 1.00 93.44 179 GLU A C 1
ATOM 1390 O O . GLU A 1 179 ? 4.912 -3.375 -22.139 1.00 93.44 179 GLU A O 1
ATOM 1395 N N . ALA A 1 180 ? 5.806 -1.901 -20.733 1.00 90.88 180 ALA A N 1
ATOM 1396 C CA . ALA A 1 180 ? 7.195 -2.262 -20.973 1.00 90.88 180 ALA A CA 1
ATOM 1397 C C . ALA A 1 180 ? 8.014 -2.124 -19.686 1.00 90.88 180 ALA A C 1
ATOM 1399 O O . ALA A 1 180 ? 7.756 -1.257 -18.851 1.00 90.88 180 ALA A O 1
ATOM 1400 N N . CYS A 1 181 ? 9.042 -2.957 -19.538 1.00 89.19 181 CYS A N 1
ATOM 1401 C CA . CYS A 1 181 ? 9.912 -2.946 -18.367 1.00 89.19 181 CYS A CA 1
ATOM 1402 C C . CYS A 1 181 ? 11.377 -3.153 -18.750 1.00 89.19 181 CYS A C 1
ATOM 1404 O O . CYS A 1 181 ? 11.720 -3.915 -19.655 1.00 89.19 181 CYS A O 1
ATOM 1406 N N . ALA A 1 182 ? 12.272 -2.479 -18.026 1.00 85.88 182 ALA A N 1
ATOM 1407 C CA . ALA A 1 182 ? 13.700 -2.733 -18.154 1.00 85.88 182 ALA A CA 1
ATOM 1408 C C . ALA A 1 182 ? 14.061 -4.096 -17.538 1.00 85.88 182 ALA A C 1
ATOM 1410 O O . ALA A 1 182 ? 14.772 -4.881 -18.162 1.00 85.88 182 ALA A O 1
ATOM 1411 N N . TYR A 1 183 ? 13.516 -4.392 -16.357 1.00 83.38 183 TYR A N 1
ATOM 1412 C CA . TYR A 1 183 ? 13.710 -5.602 -15.553 1.00 83.38 183 TYR A CA 1
ATOM 1413 C C . TYR A 1 183 ? 12.378 -6.012 -14.910 1.00 83.38 183 TYR A C 1
ATOM 1415 O O . TYR A 1 183 ? 11.493 -5.170 -14.747 1.00 83.38 183 TYR A O 1
ATOM 1423 N N . GLU A 1 184 ? 12.249 -7.282 -14.522 1.00 85.56 184 GLU A N 1
ATOM 1424 C CA . GLU A 1 184 ? 11.083 -7.756 -13.771 1.00 85.56 184 GLU A CA 1
ATOM 1425 C C . GLU A 1 184 ? 11.040 -7.105 -12.382 1.00 85.56 184 GLU A C 1
ATOM 1427 O O . GLU A 1 184 ? 11.962 -7.257 -11.579 1.00 85.56 184 GLU A O 1
ATOM 1432 N N . ASN A 1 185 ? 9.966 -6.368 -12.094 1.00 89.19 185 ASN A N 1
ATOM 1433 C CA . ASN A 1 185 ? 9.778 -5.653 -10.839 1.00 89.19 185 ASN A CA 1
ATOM 1434 C C . ASN A 1 185 ? 8.528 -6.152 -10.109 1.00 89.19 185 ASN A C 1
ATOM 1436 O O . ASN A 1 185 ? 7.401 -5.721 -10.367 1.00 89.19 185 ASN A O 1
ATOM 1440 N N . TYR A 1 186 ? 8.757 -7.043 -9.148 1.00 90.25 186 TYR A N 1
ATOM 1441 C CA . TYR A 1 186 ? 7.725 -7.539 -8.238 1.00 90.25 186 TYR A CA 1
ATOM 1442 C C . TYR A 1 186 ? 7.691 -6.779 -6.909 1.00 90.25 186 TYR A C 1
ATOM 1444 O O . TYR A 1 186 ? 6.865 -7.103 -6.057 1.00 90.25 186 TYR A O 1
ATOM 1452 N N . ASN A 1 187 ? 8.534 -5.753 -6.747 1.00 93.62 187 ASN A N 1
ATOM 1453 C CA . ASN A 1 187 ? 8.479 -4.867 -5.598 1.00 93.62 187 ASN A CA 1
ATOM 1454 C C . ASN A 1 187 ? 7.268 -3.933 -5.742 1.00 93.62 187 ASN A C 1
ATOM 1456 O O . ASN A 1 187 ? 7.229 -3.152 -6.697 1.00 93.62 187 ASN A O 1
ATOM 1460 N N . PRO A 1 188 ? 6.255 -4.019 -4.863 1.00 95.75 188 PRO A N 1
ATOM 1461 C CA . PRO A 1 188 ? 5.031 -3.266 -5.056 1.00 95.75 188 PRO A CA 1
ATOM 1462 C C . PRO A 1 188 ? 5.229 -1.782 -4.766 1.00 95.75 188 PRO A C 1
ATOM 1464 O O . PRO A 1 188 ? 5.901 -1.387 -3.811 1.00 95.75 188 PRO A O 1
ATOM 1467 N N . VAL A 1 189 ? 4.515 -0.960 -5.525 1.00 97.44 189 VAL A N 1
ATOM 1468 C CA . VAL A 1 189 ? 4.267 0.423 -5.133 1.00 97.44 189 VAL A CA 1
ATOM 1469 C C . VAL A 1 189 ? 3.185 0.392 -4.070 1.00 97.44 189 VAL A C 1
ATOM 1471 O O . VAL A 1 189 ? 2.111 -0.150 -4.325 1.00 97.44 189 VAL A O 1
ATOM 1474 N N . VAL A 1 190 ? 3.431 0.985 -2.903 1.00 98.19 190 VAL A N 1
ATOM 1475 C CA . VAL A 1 190 ? 2.439 1.065 -1.824 1.00 98.19 190 VAL A CA 1
ATOM 1476 C C . VAL A 1 190 ? 2.097 2.526 -1.561 1.00 98.19 190 VAL A C 1
ATOM 1478 O O . VAL A 1 190 ? 2.967 3.354 -1.299 1.00 98.19 190 VAL A O 1
ATOM 1481 N N . GLY A 1 191 ? 0.811 2.849 -1.638 1.00 97.56 191 GLY A N 1
ATOM 1482 C CA . GLY A 1 191 ? 0.273 4.180 -1.405 1.00 97.56 191 GLY A CA 1
ATOM 1483 C C . GLY A 1 191 ? -0.687 4.231 -0.221 1.00 97.56 191 GLY A C 1
ATOM 1484 O O . GLY A 1 191 ? -1.222 3.217 0.238 1.00 97.56 191 GLY A O 1
ATOM 1485 N N . LEU A 1 192 ? -0.919 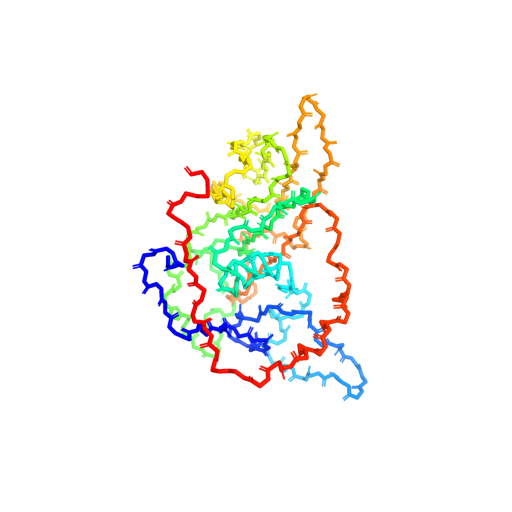5.451 0.263 1.00 98.25 192 LEU A N 1
ATOM 1486 C CA . LEU A 1 192 ? -1.852 5.750 1.342 1.00 98.25 192 LEU A CA 1
ATOM 1487 C C . LEU A 1 192 ? -2.800 6.867 0.909 1.00 98.25 192 LEU A C 1
ATOM 1489 O O . LEU A 1 192 ? -2.364 7.969 0.591 1.00 98.25 192 LEU A O 1
ATOM 1493 N N . THR A 1 193 ? -4.099 6.590 0.942 1.00 98.50 193 THR A N 1
ATOM 1494 C CA . THR A 1 193 ? -5.146 7.615 0.871 1.00 98.50 193 THR A CA 1
ATOM 1495 C C . THR A 1 193 ? -5.607 7.925 2.286 1.00 98.50 193 THR A C 1
ATOM 1497 O O . THR A 1 193 ? -6.015 7.005 2.991 1.00 98.50 193 THR A O 1
ATOM 1500 N N . GLY A 1 194 ? -5.561 9.187 2.706 1.00 97.50 194 GLY A N 1
ATOM 1501 C CA . GLY A 1 194 ? -5.925 9.610 4.063 1.00 97.50 194 GLY A CA 1
ATOM 1502 C C . GLY A 1 194 ? -4.788 10.347 4.775 1.00 97.50 194 GLY A C 1
ATOM 1503 O O . GLY A 1 194 ? -3.772 10.659 4.151 1.00 97.50 194 GLY A O 1
ATOM 1504 N N . PRO A 1 195 ? -4.943 10.653 6.074 1.00 95.00 195 PRO A N 1
ATOM 1505 C CA . PRO A 1 195 ? -3.893 11.298 6.852 1.00 95.00 195 PRO A CA 1
ATOM 1506 C C . PRO A 1 195 ? -2.611 10.458 6.886 1.00 95.00 195 PRO A C 1
ATOM 1508 O O . PRO A 1 195 ? -2.665 9.231 7.003 1.00 95.00 195 PRO A O 1
ATOM 1511 N N . ALA A 1 196 ? -1.460 11.131 6.818 1.00 87.88 196 ALA A N 1
ATOM 1512 C CA . ALA A 1 196 ? -0.155 10.486 6.878 1.00 87.88 196 ALA A CA 1
ATOM 1513 C C . ALA A 1 196 ? 0.048 9.726 8.199 1.00 87.88 196 ALA A C 1
ATOM 1515 O O . ALA A 1 196 ? -0.498 10.085 9.246 1.00 87.88 196 ALA A O 1
ATOM 1516 N N . LEU A 1 197 ? 0.891 8.693 8.157 1.00 82.19 197 LEU A N 1
ATOM 1517 C CA . LEU A 1 197 ? 1.364 8.026 9.364 1.00 82.19 197 LEU A CA 1
ATOM 1518 C C . LEU A 1 197 ? 2.149 9.030 10.214 1.00 82.19 197 LEU A C 1
ATOM 1520 O O . LEU A 1 197 ? 3.234 9.469 9.841 1.00 82.19 197 LEU A O 1
ATOM 1524 N N . THR A 1 198 ? 1.603 9.404 11.367 1.00 69.75 198 THR A N 1
ATOM 1525 C CA . THR A 1 198 ? 2.352 10.167 12.362 1.00 69.75 198 THR A CA 1
ATOM 1526 C C . THR A 1 198 ? 3.356 9.250 13.053 1.00 69.75 198 THR A C 1
ATOM 1528 O O . THR A 1 198 ? 3.103 8.057 13.258 1.00 69.75 198 THR A O 1
ATOM 1531 N N . ALA A 1 199 ? 4.523 9.802 13.401 1.00 55.84 199 ALA A N 1
ATOM 1532 C CA . ALA A 1 199 ? 5.514 9.083 14.189 1.00 55.84 199 ALA A CA 1
ATOM 1533 C C . ALA A 1 199 ? 4.850 8.539 15.460 1.00 55.84 199 ALA A C 1
ATOM 1535 O O . ALA A 1 199 ? 4.010 9.213 16.064 1.00 55.84 199 ALA A O 1
ATOM 1536 N N . TRP A 1 200 ? 5.204 7.309 15.838 1.00 47.88 200 TRP A N 1
ATOM 1537 C CA . TRP A 1 200 ? 4.555 6.613 16.943 1.00 47.88 200 TRP A CA 1
ATOM 1538 C C . TRP A 1 200 ? 4.565 7.524 18.178 1.00 47.88 200 TRP A C 1
ATOM 1540 O O . TRP A 1 200 ? 5.645 7.972 18.585 1.00 47.88 200 TRP A O 1
ATOM 1550 N N . PRO A 1 201 ? 3.412 7.787 18.826 1.00 42.72 201 PRO A N 1
ATOM 1551 C CA . PRO A 1 201 ? 3.445 8.240 20.206 1.00 42.72 201 PRO A CA 1
ATOM 1552 C C . PRO A 1 201 ? 4.316 7.229 20.939 1.00 42.72 201 PRO A C 1
ATOM 1554 O O . PRO A 1 201 ? 4.111 6.029 20.733 1.00 42.72 201 PRO A O 1
ATOM 1557 N N . LYS A 1 202 ? 5.308 7.689 21.719 1.00 36.91 202 LYS A N 1
ATOM 1558 C CA . LYS A 1 202 ? 6.167 6.800 22.514 1.00 36.91 202 LYS A CA 1
ATOM 1559 C C . LYS A 1 202 ? 5.263 5.734 23.117 1.00 36.91 202 LYS A C 1
ATOM 1561 O O . LYS A 1 202 ? 4.410 6.073 23.939 1.00 36.91 202 LYS A O 1
ATOM 1566 N N . MET A 1 203 ? 5.381 4.486 22.651 1.00 42.81 203 MET A N 1
ATOM 1567 C CA . MET A 1 203 ? 4.664 3.390 23.282 1.00 42.81 203 MET A CA 1
ATOM 1568 C C . MET A 1 203 ? 5.133 3.446 24.721 1.00 42.81 203 MET A C 1
ATOM 1570 O O . MET A 1 203 ? 6.326 3.273 24.970 1.00 42.81 203 MET A O 1
ATOM 1574 N N . GLY A 1 204 ? 4.240 3.831 25.636 1.00 39.22 204 GLY A N 1
ATOM 1575 C CA . GLY A 1 204 ? 4.599 3.928 27.039 1.00 39.22 204 GLY A CA 1
ATOM 1576 C C . GLY A 1 204 ? 5.274 2.619 27.407 1.00 39.22 204 GLY A C 1
ATOM 1577 O O . GLY A 1 204 ? 4.759 1.561 27.034 1.00 39.22 204 GLY A O 1
ATOM 1578 N N . ASN A 1 205 ? 6.444 2.695 28.052 1.00 36.41 205 ASN A N 1
ATOM 1579 C CA . ASN A 1 205 ? 7.056 1.534 28.681 1.00 36.41 205 ASN A CA 1
ATOM 1580 C C . ASN A 1 205 ? 5.934 0.891 29.476 1.00 36.41 205 ASN A C 1
ATOM 1582 O O . ASN A 1 205 ? 5.476 1.487 30.452 1.00 36.41 205 ASN A O 1
ATOM 1586 N N . GLY A 1 206 ? 5.409 -0.237 28.989 1.00 43.00 206 GLY A N 1
ATOM 1587 C CA . GLY A 1 206 ? 4.362 -0.951 29.687 1.00 43.00 206 GLY A CA 1
ATOM 1588 C C . GLY A 1 206 ? 4.937 -1.190 31.062 1.00 43.00 206 GLY A C 1
ATOM 1589 O O . GLY A 1 206 ? 5.925 -1.912 31.180 1.00 43.00 206 GLY A O 1
ATOM 1590 N N . SER A 1 207 ? 4.420 -0.489 32.070 1.00 40.59 207 SER A N 1
ATOM 1591 C CA . SER A 1 207 ? 4.822 -0.710 33.442 1.00 40.59 207 SER A CA 1
ATOM 1592 C C . SER A 1 207 ? 4.361 -2.125 33.722 1.00 40.59 207 SER A C 1
ATOM 1594 O O . SER A 1 207 ? 3.175 -2.384 33.927 1.00 40.59 207 SER A O 1
ATOM 1596 N N . GLY A 1 208 ? 5.291 -3.066 33.556 1.00 44.34 208 GLY A N 1
ATOM 1597 C CA . GLY A 1 208 ? 5.072 -4.472 33.798 1.00 44.34 208 GLY A CA 1
ATOM 1598 C C . GLY A 1 208 ? 4.663 -4.583 35.249 1.00 44.34 208 GLY A C 1
ATOM 1599 O O . GLY A 1 208 ? 5.503 -4.590 36.141 1.00 44.34 208 GLY A O 1
ATOM 1600 N N . LYS A 1 209 ? 3.356 -4.591 35.507 1.00 50.44 209 LYS A N 1
ATOM 1601 C CA . LYS A 1 209 ? 2.850 -5.023 36.796 1.00 50.44 209 LYS A CA 1
ATOM 1602 C C . LYS A 1 209 ? 3.313 -6.465 36.923 1.00 50.44 209 LYS A C 1
ATOM 1604 O O . LYS A 1 209 ? 2.981 -7.276 36.062 1.00 50.44 209 LYS A O 1
ATOM 1609 N N . ASN A 1 210 ? 4.103 -6.751 37.956 1.00 45.56 210 ASN A N 1
ATOM 1610 C CA . ASN A 1 210 ? 4.533 -8.099 38.308 1.00 45.56 210 ASN A CA 1
ATOM 1611 C C . ASN A 1 210 ? 3.308 -9.020 38.334 1.00 45.56 210 ASN A C 1
ATOM 1613 O O . ASN A 1 210 ? 2.478 -8.962 39.239 1.00 45.56 210 ASN A O 1
ATOM 1617 N N . GLY A 1 211 ? 3.161 -9.821 37.287 1.00 56.28 211 GLY A N 1
ATOM 1618 C CA . GLY A 1 211 ? 2.010 -10.672 37.056 1.00 56.28 211 GLY A CA 1
ATOM 1619 C C . GLY A 1 211 ? 2.229 -11.450 35.770 1.00 56.28 211 GLY A C 1
ATOM 1620 O O . GLY A 1 211 ? 2.743 -10.909 34.793 1.00 56.28 211 GLY A O 1
ATOM 1621 N N . LYS A 1 212 ? 1.874 -12.739 35.774 1.00 54.62 212 LYS A N 1
ATOM 1622 C CA . LYS A 1 212 ? 1.938 -13.561 34.561 1.00 54.62 212 LYS A CA 1
ATOM 1623 C C . LYS A 1 212 ? 1.151 -12.852 33.447 1.00 54.62 212 LYS A C 1
ATOM 1625 O O . LYS A 1 212 ? 0.018 -12.440 33.722 1.00 54.62 212 LYS A O 1
ATOM 1630 N N . PRO A 1 213 ? 1.704 -12.710 32.228 1.00 57.19 213 PRO A N 1
ATOM 1631 C CA . PRO A 1 213 ? 0.957 -12.177 31.097 1.00 57.19 213 PRO A CA 1
ATOM 1632 C C . PRO A 1 213 ? -0.331 -12.984 30.948 1.00 57.19 213 PRO A C 1
ATOM 1634 O O . PRO A 1 213 ? -0.292 -14.195 30.731 1.00 57.19 213 PRO A O 1
ATOM 1637 N N . LYS A 1 214 ? -1.485 -12.344 31.147 1.00 61.91 214 LYS A N 1
ATOM 1638 C CA . LYS A 1 214 ? -2.767 -12.996 30.887 1.00 61.91 214 LYS A CA 1
ATOM 1639 C C . LYS A 1 214 ? -3.037 -12.880 29.395 1.00 61.91 214 LYS A C 1
ATOM 1641 O O . LYS A 1 214 ? -3.015 -11.772 28.862 1.00 61.91 214 LYS A O 1
ATOM 1646 N N . LYS A 1 215 ? -3.291 -14.013 28.736 1.00 67.25 215 LYS A N 1
ATOM 1647 C CA . LYS A 1 215 ? -3.724 -14.030 27.336 1.00 67.25 215 LYS A CA 1
ATOM 1648 C C . LYS A 1 215 ? -5.001 -13.181 27.215 1.00 67.25 215 LYS A C 1
ATOM 1650 O O . LYS A 1 215 ? -5.900 -13.358 28.046 1.00 67.25 215 LYS A O 1
ATOM 1655 N N . PRO A 1 216 ? -5.083 -12.244 26.255 1.00 68.19 216 PRO A N 1
ATOM 1656 C CA . PRO A 1 216 ? -6.289 -11.456 26.051 1.00 68.19 216 PRO A CA 1
ATOM 1657 C C . PRO A 1 216 ? -7.493 -12.365 25.799 1.00 68.19 216 PRO A C 1
ATOM 1659 O O . PRO A 1 216 ? -7.383 -13.375 25.104 1.00 68.19 216 PRO A O 1
ATOM 1662 N N . ILE A 1 217 ? -8.646 -12.009 26.364 1.00 74.38 217 ILE A N 1
ATOM 1663 C CA . ILE A 1 217 ? -9.902 -12.705 26.077 1.00 74.38 217 ILE A CA 1
ATOM 1664 C C . ILE A 1 217 ? -10.473 -12.081 24.807 1.00 74.38 217 ILE A C 1
ATOM 1666 O O . ILE A 1 217 ? -10.948 -10.946 24.827 1.00 74.38 217 ILE A O 1
ATOM 1670 N N . TYR A 1 218 ? -10.404 -12.817 23.701 1.00 72.94 218 TYR A N 1
ATOM 1671 C CA . TYR A 1 218 ? -10.903 -12.354 22.411 1.00 72.94 218 TYR A CA 1
ATOM 1672 C C . TYR A 1 218 ? -12.431 -12.342 22.394 1.00 72.94 218 TYR A C 1
ATOM 1674 O O . TYR A 1 218 ? -13.082 -13.364 22.632 1.00 72.94 218 TYR A O 1
ATOM 1682 N N . GLN A 1 219 ? -13.022 -11.184 22.101 1.00 66.38 219 GLN A N 1
ATOM 1683 C CA . GLN A 1 219 ? -14.468 -11.092 21.925 1.00 66.38 219 GLN A CA 1
ATOM 1684 C C . GLN A 1 219 ? -14.877 -11.654 20.561 1.00 66.38 219 GLN A C 1
ATOM 1686 O O . GLN A 1 219 ? -14.319 -11.297 19.527 1.00 66.38 219 GLN A O 1
ATOM 1691 N N . LYS A 1 220 ? -15.900 -12.518 20.557 1.00 59.31 220 LYS A N 1
ATOM 1692 C CA . LYS A 1 220 ? -16.424 -13.164 19.341 1.00 59.31 220 LYS A CA 1
ATOM 1693 C C . LYS A 1 220 ? -17.138 -12.210 18.373 1.00 59.31 220 LYS A C 1
ATOM 1695 O O . LYS A 1 220 ? -17.487 -12.651 17.286 1.00 59.31 220 LYS A O 1
ATOM 1700 N N . ARG A 1 221 ? -17.390 -10.954 18.755 1.00 53.78 221 ARG A N 1
ATOM 1701 C CA . ARG A 1 221 ? -18.074 -9.965 17.912 1.00 53.78 221 ARG A CA 1
ATOM 1702 C C . ARG A 1 221 ? -17.267 -8.679 17.864 1.00 53.78 221 ARG A C 1
ATOM 1704 O O . ARG A 1 221 ? -17.121 -8.000 18.878 1.00 53.78 221 ARG A O 1
ATOM 1711 N N . ALA A 1 222 ? -16.776 -8.359 16.682 1.00 55.72 222 ALA A N 1
ATOM 1712 C CA . ALA A 1 222 ? -16.263 -7.050 16.318 1.00 55.72 222 ALA A CA 1
ATOM 1713 C C . ALA A 1 222 ? -17.035 -6.696 15.047 1.00 55.72 222 ALA A C 1
ATOM 1715 O O . ALA A 1 222 ? -16.521 -6.845 13.945 1.00 55.72 222 ALA A O 1
ATOM 1716 N N . CYS A 1 223 ? -18.328 -6.407 15.248 1.00 59.62 223 CYS A N 1
ATOM 1717 C CA . CYS A 1 223 ? -19.391 -6.833 14.336 1.00 59.62 223 CYS A CA 1
ATOM 1718 C C . CYS A 1 223 ? -19.443 -8.373 14.140 1.00 59.62 223 CYS A C 1
ATOM 1720 O O . CYS A 1 223 ? -20.548 -8.844 13.822 1.00 59.62 223 CYS A O 1
#

Radius of gyration: 19.4 Å; chains: 1; bounding box: 48×34×61 Å

Organism: NCBI:txid329885

Sequence (223 aa):
AINTVQPDIVEIITWNDFEESHYIRDLPPVTGPAAVGFGVTGAYIYGQTHSAWQVMAQYYISWYKTGLAPKVKEDRVVFWYRVHPKEVPCSSGTNNIGVVRNSAYPSDAVFAWALVSKNSTISMNVGSNQNWTFEATTCGPTLNMVPFPRGIDNAYPSVAIQREEKTLHTAAGAVAIMEACAYENYNPVVGLTGPALTAWPKMGNGSGKNGKPKKPIYQKRAC

Foldseek 3Di:
DCLPCVDPDDDQPDCDPQLVQRHQAAAFDCDDPRHDDPDPSCVQRPPAHNVLCVVVVVQVVVCQQALARDQFDWKKKKKKAWQEALPQQAPCHAPPVDDDPPSVDDAQWIKIKIADNAKWKKFKDAAPRHGDIDIDHRLGIDMDIDHHDPPAAQIWMKIFTGDPNDTPWIDTFPHHRHSYHNHDHPNMRMDMTTDDDDDDPPPPPPPPPPDDPDRHDNDPDSD

InterPro domains:
  IPR005197 Glycoside hydrolase family 71 [PF03659] (2-168)